Protein AF-A0A662UWS6-F1 (afdb_monomer_lite)

Radius of gyration: 30.27 Å; chains: 1; bounding box: 65×76×80 Å

Secondary structure (DSSP, 8-state):
-HHHHHHHHHHHTTS-HHHHHHHHHHHHTT-HHHHHHHHHHHHHHS-HHHHHHHHHHHHHHHTTS-EE-EEEEEEEEEETTEEEEEEEEEEESB--SGGGEEE-SSSEEEEEEEEEEEEEEEEEEEE--PPPPEEEEEEEEEETTEEEEEEEEEE---PPPPPEEEEEEEEEEEEEEEEEEEEETTTTEEEEEEEEESTT-EEEEEEEETTEEEEEEESSSEEEEEEE-SSTTS-EEEEEEEESSEEEEEEE-SSSEEEEEEEETTEEEEEEEE-SSTTS-EEEEEEEEET---GGGT-TTSEEE-TTT--EEE-

pLDDT: mean 85.06, std 12.68, range [35.94, 98.31]

Structure (mmCIF, N/CA/C/O backbone):
data_AF-A0A662UWS6-F1
#
_entry.id   AF-A0A662UWS6-F1
#
loop_
_atom_site.group_PDB
_atom_site.id
_atom_site.type_symbol
_atom_site.label_atom_id
_atom_site.label_alt_id
_atom_site.label_comp_id
_atom_site.label_asym_id
_atom_site.label_entity_id
_atom_site.label_seq_id
_atom_site.pdbx_PDB_ins_code
_atom_site.Cartn_x
_atom_site.Cartn_y
_atom_site.Cartn_z
_atom_site.occupancy
_atom_site.B_iso_or_equiv
_atom_site.auth_seq_id
_atom_site.auth_comp_id
_atom_site.auth_asym_id
_atom_site.auth_atom_id
_atom_site.pdbx_PDB_model_num
ATOM 1 N N . MET A 1 1 ? 25.897 6.850 -10.119 1.00 36.66 1 MET A N 1
ATOM 2 C CA . MET A 1 1 ? 26.794 5.802 -10.671 1.00 36.66 1 MET A CA 1
ATOM 3 C C . MET A 1 1 ? 26.267 4.367 -10.515 1.00 36.66 1 MET A C 1
ATOM 5 O O . MET A 1 1 ? 26.459 3.595 -11.443 1.00 36.66 1 MET A O 1
ATOM 9 N N . GLY A 1 2 ? 25.555 3.996 -9.437 1.00 35.94 2 GLY A N 1
ATOM 10 C CA . GLY A 1 2 ? 25.076 2.610 -9.229 1.00 35.94 2 GLY A CA 1
ATOM 11 C C . GLY A 1 2 ? 24.024 2.070 -10.220 1.00 35.94 2 GLY A C 1
ATOM 12 O O . GLY A 1 2 ? 24.021 0.880 -10.511 1.00 35.94 2 GLY A O 1
ATOM 13 N N . ARG A 1 3 ? 23.166 2.921 -10.810 1.00 41.06 3 ARG A N 1
ATOM 14 C CA . ARG A 1 3 ? 22.175 2.484 -11.823 1.00 41.06 3 ARG A CA 1
ATOM 15 C C . ARG A 1 3 ? 22.794 2.105 -13.176 1.00 41.06 3 ARG A C 1
ATOM 17 O O . ARG A 1 3 ? 22.264 1.233 -13.851 1.00 41.06 3 ARG A O 1
ATOM 24 N N . LEU A 1 4 ? 23.914 2.726 -13.566 1.00 45.62 4 LEU A N 1
ATOM 25 C CA . LEU A 1 4 ? 24.595 2.400 -14.827 1.00 45.62 4 LEU A CA 1
ATOM 26 C C . LEU A 1 4 ? 25.303 1.038 -14.760 1.00 45.62 4 LEU A C 1
ATOM 28 O O . LEU A 1 4 ? 25.358 0.338 -15.767 1.00 45.62 4 LEU A O 1
ATOM 32 N N . SER A 1 5 ? 25.824 0.630 -13.597 1.00 50.41 5 SER A N 1
ATOM 33 C CA . SER A 1 5 ? 26.646 -0.585 -13.487 1.00 50.41 5 SER A CA 1
ATOM 34 C C . SER A 1 5 ? 25.835 -1.881 -13.580 1.00 50.41 5 SER A C 1
ATOM 36 O O . SER A 1 5 ? 26.275 -2.819 -14.242 1.00 50.41 5 SER A O 1
ATOM 38 N N . ILE A 1 6 ? 24.646 -1.932 -12.970 1.00 52.03 6 ILE A N 1
ATOM 39 C CA . ILE A 1 6 ? 23.780 -3.124 -12.973 1.00 52.03 6 ILE A CA 1
ATOM 40 C C . ILE A 1 6 ? 23.182 -3.345 -14.365 1.00 52.03 6 ILE A C 1
ATOM 42 O O . ILE A 1 6 ? 23.226 -4.457 -14.893 1.00 52.03 6 ILE A O 1
ATOM 46 N N . THR A 1 7 ? 22.692 -2.271 -14.991 1.00 55.69 7 THR A N 1
ATOM 47 C CA . THR A 1 7 ? 22.108 -2.333 -16.332 1.00 55.69 7 THR A CA 1
ATOM 48 C C . THR A 1 7 ? 23.132 -2.744 -17.381 1.00 55.69 7 THR A C 1
ATOM 50 O O . THR A 1 7 ? 22.858 -3.633 -18.181 1.00 55.69 7 THR A O 1
ATOM 53 N N . THR A 1 8 ? 24.336 -2.167 -17.333 1.00 58.09 8 THR A N 1
ATOM 54 C CA . THR A 1 8 ? 25.382 -2.462 -18.323 1.00 58.09 8 THR A CA 1
ATOM 55 C C . THR A 1 8 ? 25.909 -3.896 -18.177 1.00 58.09 8 THR A C 1
ATOM 57 O O . THR A 1 8 ? 26.072 -4.580 -19.179 1.00 58.09 8 THR A O 1
ATOM 60 N N . ARG A 1 9 ? 26.098 -4.413 -16.950 1.00 63.69 9 ARG A N 1
ATOM 61 C CA . ARG A 1 9 ? 26.584 -5.795 -16.731 1.00 63.69 9 ARG A CA 1
ATOM 62 C C . ARG A 1 9 ? 25.603 -6.872 -17.190 1.00 63.69 9 ARG A C 1
ATOM 64 O O . ARG A 1 9 ? 26.034 -7.883 -17.736 1.00 63.69 9 ARG A O 1
ATOM 71 N N . ASN A 1 10 ? 24.304 -6.678 -16.960 1.00 63.03 10 ASN A N 1
ATOM 72 C CA . ASN A 1 10 ? 23.294 -7.649 -17.383 1.00 63.03 10 ASN A CA 1
ATOM 73 C C . ASN A 1 10 ? 23.003 -7.558 -18.885 1.00 63.03 10 ASN A C 1
ATOM 75 O O . ASN A 1 10 ? 22.809 -8.594 -19.512 1.00 63.03 10 ASN A O 1
ATOM 79 N N . ALA A 1 11 ? 23.033 -6.352 -19.466 1.00 61.88 11 ALA A N 1
ATOM 80 C CA . ALA A 1 11 ? 22.849 -6.165 -20.904 1.00 61.88 11 ALA A CA 1
ATOM 81 C C . ALA A 1 11 ? 23.969 -6.826 -21.727 1.00 61.88 11 ALA A C 1
ATOM 83 O O . ALA A 1 11 ? 23.671 -7.457 -22.731 1.00 61.88 11 ALA A O 1
ATOM 84 N N . ILE A 1 12 ? 25.231 -6.774 -21.274 1.00 65.06 12 ILE A N 1
ATOM 85 C CA . ILE A 1 12 ? 26.396 -7.361 -21.976 1.00 65.06 12 ILE A CA 1
ATOM 86 C C . ILE A 1 12 ? 26.264 -8.863 -22.236 1.00 65.06 12 ILE A C 1
ATOM 88 O O . ILE A 1 12 ? 26.755 -9.352 -23.250 1.00 65.06 12 ILE A O 1
ATOM 92 N N . LYS A 1 13 ? 25.602 -9.605 -21.339 1.00 65.88 13 LYS A N 1
ATOM 93 C CA . LYS A 1 13 ? 25.387 -11.055 -21.496 1.00 65.88 13 LYS A CA 1
ATOM 94 C C . LYS A 1 13 ? 24.424 -11.405 -22.637 1.00 65.88 13 LYS A C 1
ATOM 96 O O . LYS A 1 13 ? 24.267 -12.577 -22.947 1.00 65.88 13 LYS A O 1
ATOM 101 N N . LEU A 1 14 ? 23.745 -10.406 -23.195 1.00 67.06 14 LEU A N 1
ATOM 102 C CA . LEU A 1 14 ? 22.669 -10.552 -24.175 1.00 67.06 14 LEU A CA 1
ATOM 103 C C . LEU A 1 14 ? 23.053 -9.955 -25.535 1.00 67.06 14 LEU A C 1
ATOM 105 O O . LEU A 1 14 ? 22.212 -9.892 -26.429 1.00 67.06 14 LEU A O 1
ATOM 109 N N . LEU A 1 15 ? 24.294 -9.475 -25.670 1.00 70.19 15 LEU A N 1
ATOM 110 C CA . LEU A 1 15 ? 24.844 -8.925 -26.907 1.00 70.19 15 LEU A CA 1
ATOM 111 C C . LEU A 1 15 ? 25.650 -9.991 -27.650 1.00 70.19 15 LEU A C 1
ATOM 113 O O . LEU A 1 15 ? 26.160 -10.907 -27.000 1.00 70.19 15 LEU A O 1
ATOM 117 N N . PRO A 1 16 ? 25.818 -9.853 -28.978 1.00 71.12 16 PRO A N 1
ATOM 118 C CA . PRO A 1 16 ? 26.739 -10.689 -29.737 1.00 71.12 16 PRO A CA 1
ATOM 119 C C . PRO A 1 16 ? 28.132 -10.722 -29.105 1.00 71.12 16 PRO A C 1
ATOM 121 O O . PRO A 1 16 ? 28.592 -9.733 -28.527 1.00 71.12 16 PRO A O 1
ATOM 124 N N . GLU A 1 17 ? 28.791 -11.871 -29.206 1.00 71.25 17 GLU A N 1
ATOM 125 C CA . GLU A 1 17 ? 30.013 -12.194 -28.465 1.00 71.25 17 GLU A CA 1
ATOM 126 C C . GLU A 1 17 ? 31.133 -11.167 -28.693 1.00 71.25 17 GLU A C 1
ATOM 128 O O . GLU A 1 17 ? 31.693 -10.632 -27.737 1.00 71.25 17 GLU A O 1
ATOM 133 N N . ASN A 1 18 ? 31.330 -10.754 -29.946 1.00 70.50 18 ASN A N 1
ATOM 134 C CA . ASN A 1 18 ? 32.288 -9.720 -30.348 1.00 70.50 18 ASN A CA 1
ATOM 135 C C . ASN A 1 18 ? 32.028 -8.334 -29.715 1.00 70.50 18 ASN A C 1
ATOM 137 O O . ASN A 1 18 ? 32.960 -7.584 -29.425 1.00 70.50 18 ASN A O 1
ATOM 141 N N . VAL A 1 19 ? 30.767 -7.966 -29.485 1.00 74.94 19 VAL A N 1
ATOM 142 C CA . VAL A 1 19 ? 30.387 -6.714 -28.809 1.00 74.94 19 VAL A CA 1
ATOM 143 C C . VAL A 1 19 ? 30.551 -6.873 -27.299 1.00 74.94 19 VAL A C 1
ATOM 145 O O . VAL A 1 19 ? 31.044 -5.971 -26.619 1.00 74.94 19 VAL A O 1
ATOM 148 N N . SER A 1 20 ? 30.163 -8.037 -26.776 1.00 77.75 20 SER A N 1
ATOM 149 C CA . SER A 1 20 ? 30.239 -8.378 -25.357 1.00 77.75 20 SER A CA 1
ATOM 150 C C . SER A 1 20 ? 31.681 -8.352 -24.842 1.00 77.75 20 SER A C 1
ATOM 152 O O . SER A 1 20 ? 31.947 -7.736 -23.810 1.00 77.75 20 SER A O 1
ATOM 154 N N . GLU A 1 21 ? 32.625 -8.957 -25.567 1.00 80.88 21 GLU A N 1
ATOM 155 C CA . GLU A 1 21 ? 34.047 -9.007 -25.199 1.00 80.88 21 GLU A CA 1
ATOM 156 C C . GLU A 1 21 ? 34.687 -7.621 -25.123 1.00 80.88 21 GLU A C 1
ATOM 158 O O . GLU A 1 21 ? 35.280 -7.267 -24.102 1.00 80.88 21 GLU A O 1
ATOM 163 N N . ASN A 1 22 ? 34.474 -6.783 -26.139 1.00 79.31 22 ASN A N 1
ATOM 164 C CA . ASN A 1 22 ? 34.992 -5.414 -26.152 1.00 79.31 22 ASN A CA 1
ATOM 165 C C . ASN A 1 22 ? 34.438 -4.569 -24.993 1.00 79.31 22 ASN A C 1
ATOM 167 O O . ASN A 1 22 ? 35.151 -3.771 -24.380 1.00 79.31 22 ASN A O 1
ATOM 171 N N . MET A 1 23 ? 33.168 -4.767 -24.631 1.00 81.38 23 MET A N 1
ATOM 172 C CA . MET A 1 23 ? 32.574 -4.095 -23.477 1.00 81.38 23 MET A CA 1
ATOM 173 C C . MET A 1 23 ? 33.109 -4.609 -22.133 1.00 81.38 23 MET A C 1
ATOM 175 O O . MET A 1 23 ? 33.241 -3.807 -21.202 1.00 81.38 23 MET A O 1
ATOM 179 N N . LYS A 1 24 ? 33.417 -5.911 -22.007 1.00 82.69 24 LYS A N 1
ATOM 180 C CA . LYS A 1 24 ? 33.978 -6.505 -20.776 1.00 82.69 24 LYS A CA 1
ATOM 181 C C . LYS A 1 24 ? 35.297 -5.837 -20.391 1.00 82.69 24 LYS A C 1
ATOM 183 O O . LYS A 1 24 ? 35.434 -5.448 -19.233 1.00 82.69 24 LYS A O 1
ATOM 188 N N . VAL A 1 25 ? 36.179 -5.581 -21.361 1.00 86.19 25 VAL A N 1
ATOM 189 C CA . VAL A 1 25 ? 37.462 -4.883 -21.141 1.00 86.19 25 VAL A CA 1
ATOM 190 C C . VAL A 1 25 ? 37.250 -3.529 -20.453 1.00 86.19 25 VAL A C 1
ATOM 192 O O . VAL A 1 25 ? 37.866 -3.228 -19.429 1.00 86.19 25 VAL A O 1
ATOM 195 N N . TYR A 1 26 ? 36.319 -2.710 -20.957 1.00 85.62 26 TYR A N 1
ATOM 196 C CA . TYR A 1 26 ? 36.016 -1.416 -20.340 1.00 85.62 26 TYR A CA 1
ATOM 197 C C . TYR A 1 26 ? 35.396 -1.552 -18.945 1.00 85.62 26 TYR A C 1
ATOM 199 O O . TYR A 1 26 ? 35.638 -0.705 -18.082 1.00 85.62 26 TYR A O 1
ATOM 207 N N . LEU A 1 27 ? 34.590 -2.587 -18.696 1.00 81.25 27 LEU A N 1
ATOM 208 C CA . LEU A 1 27 ? 33.985 -2.812 -17.383 1.00 81.25 27 LEU A CA 1
ATOM 209 C C . LEU A 1 27 ? 34.987 -3.270 -16.321 1.00 81.25 27 LEU A C 1
ATOM 211 O O . LEU A 1 27 ? 34.899 -2.791 -15.188 1.00 81.25 27 LEU A O 1
ATOM 215 N N . GLU A 1 28 ? 35.919 -4.156 -16.667 1.00 85.81 28 GLU A N 1
ATOM 216 C CA . GLU A 1 28 ? 36.995 -4.614 -15.775 1.00 85.81 28 GLU A CA 1
ATOM 217 C C . GLU A 1 28 ? 37.869 -3.441 -15.327 1.00 85.81 28 GLU A C 1
ATOM 219 O O . GLU A 1 28 ? 38.169 -3.286 -14.143 1.00 85.81 28 GLU A O 1
ATOM 224 N N . GLN A 1 29 ? 38.142 -2.518 -16.249 1.00 89.06 29 GLN A N 1
ATOM 225 C CA . GLN A 1 29 ? 38.859 -1.272 -15.978 1.00 89.06 29 GLN A CA 1
ATOM 226 C C . GLN A 1 29 ? 37.998 -0.193 -15.291 1.00 89.06 29 GLN A C 1
ATOM 228 O O . GLN A 1 29 ? 38.437 0.948 -15.142 1.00 89.06 29 GLN A O 1
ATOM 233 N N . LYS A 1 30 ? 36.754 -0.505 -14.893 1.00 85.25 30 LYS A N 1
ATOM 234 C CA . LYS A 1 30 ? 35.780 0.436 -14.299 1.00 85.25 30 LYS A CA 1
ATOM 235 C C . LYS A 1 30 ? 35.468 1.658 -15.189 1.00 85.25 30 LYS A C 1
ATOM 237 O O . LYS A 1 30 ? 34.946 2.667 -14.711 1.00 85.25 30 LYS A O 1
ATOM 242 N N . GLN A 1 31 ? 35.708 1.573 -16.498 1.00 85.50 31 GLN A N 1
ATOM 243 C CA . GLN A 1 31 ? 35.435 2.618 -17.493 1.00 85.50 31 GLN A CA 1
ATOM 244 C C . GLN A 1 31 ? 33.980 2.556 -17.992 1.00 85.50 31 GLN A C 1
ATOM 246 O O . GLN A 1 31 ? 33.699 2.454 -19.187 1.00 85.50 31 GLN A O 1
ATOM 251 N N . TYR A 1 32 ? 33.020 2.666 -17.067 1.00 82.56 32 TYR A N 1
ATOM 252 C CA . TYR A 1 32 ? 31.586 2.479 -17.339 1.00 82.56 32 TYR A CA 1
ATOM 253 C C . TYR A 1 32 ? 31.029 3.389 -18.442 1.00 82.56 32 TYR A C 1
ATOM 255 O O . TYR A 1 32 ? 30.179 2.966 -19.221 1.00 82.56 32 TYR A O 1
ATOM 263 N N . ARG A 1 33 ? 31.509 4.637 -18.531 1.00 83.88 33 ARG A N 1
ATOM 264 C CA . ARG A 1 33 ? 31.061 5.589 -19.559 1.00 83.88 33 ARG A CA 1
ATOM 265 C C . ARG A 1 33 ? 31.504 5.167 -20.960 1.00 83.88 33 ARG A C 1
ATOM 267 O O . ARG A 1 33 ? 30.726 5.314 -21.894 1.00 83.88 33 ARG A O 1
ATOM 274 N N . LYS A 1 34 ? 32.719 4.626 -21.105 1.00 86.50 34 LYS A N 1
ATOM 275 C CA . LYS A 1 34 ? 33.213 4.132 -22.398 1.00 86.50 34 LYS A CA 1
ATOM 276 C C . LYS A 1 34 ? 32.472 2.870 -22.824 1.00 86.50 34 LYS A C 1
ATOM 278 O O . LYS A 1 34 ? 32.014 2.819 -23.956 1.00 86.50 34 LYS A O 1
ATOM 283 N N . ALA A 1 35 ? 32.256 1.933 -21.896 1.00 83.88 35 ALA A N 1
ATOM 284 C CA . ALA A 1 35 ? 31.429 0.751 -22.147 1.00 83.88 35 ALA A CA 1
ATOM 285 C C . ALA A 1 35 ? 30.017 1.141 -22.619 1.00 83.88 35 ALA A C 1
ATOM 287 O O . ALA A 1 35 ? 29.522 0.619 -23.613 1.00 83.88 35 ALA A O 1
ATOM 288 N N . TYR A 1 36 ? 29.386 2.105 -21.939 1.00 83.94 36 TYR A N 1
ATOM 289 C CA . TYR A 1 36 ? 28.065 2.600 -22.320 1.00 83.94 36 TYR A CA 1
ATOM 290 C C . TYR A 1 36 ? 28.069 3.288 -23.690 1.00 83.94 36 TYR A C 1
ATOM 292 O O . TYR A 1 36 ? 27.197 3.013 -24.505 1.00 83.94 36 TYR A O 1
ATOM 300 N N . ASN A 1 37 ? 29.051 4.146 -23.978 1.00 85.62 37 ASN A N 1
ATOM 301 C CA . ASN A 1 37 ? 29.149 4.800 -25.284 1.00 85.62 37 ASN A CA 1
ATOM 302 C C . ASN A 1 37 ? 29.340 3.783 -26.417 1.00 85.62 37 ASN A C 1
ATOM 304 O O . ASN A 1 37 ? 28.622 3.860 -27.405 1.00 85.62 37 ASN A O 1
ATOM 308 N N . PHE A 1 38 ? 30.225 2.797 -26.237 1.00 87.19 38 PHE A N 1
ATOM 309 C CA . PHE A 1 38 ? 30.435 1.716 -27.204 1.00 87.19 38 PHE A CA 1
ATOM 310 C C . PHE A 1 38 ? 29.138 0.948 -27.486 1.00 87.19 38 PHE A C 1
ATOM 312 O O . PHE A 1 38 ? 28.802 0.676 -28.635 1.00 87.19 38 PHE A O 1
ATOM 319 N N . PHE A 1 39 ? 28.360 0.662 -26.440 1.00 85.62 39 PHE A N 1
ATOM 320 C CA . PHE A 1 39 ? 27.053 0.029 -26.582 1.00 85.62 39 PHE A CA 1
ATOM 321 C C . PHE A 1 39 ? 26.063 0.877 -27.384 1.00 85.62 39 PHE A C 1
ATOM 323 O O . PHE A 1 39 ? 25.386 0.366 -28.273 1.00 85.62 39 PHE A O 1
ATOM 330 N N . ILE A 1 40 ? 25.984 2.177 -27.089 1.00 87.44 40 ILE A N 1
ATOM 331 C CA . ILE A 1 40 ? 25.132 3.110 -27.830 1.00 87.44 40 ILE A CA 1
ATOM 332 C C . ILE A 1 40 ? 25.570 3.197 -29.294 1.00 87.44 40 ILE A C 1
ATOM 334 O O . ILE A 1 40 ? 24.714 3.237 -30.175 1.00 87.44 40 ILE A O 1
ATOM 338 N N . ASP A 1 41 ? 26.872 3.201 -29.570 1.00 88.75 41 ASP A N 1
ATOM 339 C CA . ASP A 1 41 ? 27.410 3.241 -30.930 1.00 88.75 41 ASP A CA 1
ATOM 340 C C . ASP A 1 41 ? 27.037 1.981 -31.716 1.00 88.75 41 ASP A C 1
ATOM 342 O O . ASP A 1 41 ? 26.517 2.099 -32.826 1.00 88.75 41 ASP A O 1
ATOM 346 N N . TYR A 1 42 ? 27.180 0.803 -31.101 1.00 88.19 42 TYR A N 1
ATOM 347 C CA . TYR A 1 42 ? 26.724 -0.467 -31.665 1.00 88.19 42 TYR A CA 1
ATOM 348 C C . TYR A 1 42 ? 25.214 -0.466 -31.945 1.00 88.19 42 TYR A C 1
ATOM 350 O O . TYR A 1 42 ? 24.795 -0.704 -33.070 1.00 88.19 42 TYR A O 1
ATOM 358 N N . LEU A 1 43 ? 24.367 -0.108 -30.974 1.00 88.88 43 LEU A N 1
ATOM 359 C CA . LEU A 1 43 ? 22.917 -0.021 -31.210 1.00 88.88 43 LEU A CA 1
ATOM 360 C C . LEU A 1 43 ? 22.557 0.966 -32.327 1.00 88.88 43 LEU A C 1
ATOM 362 O O . LEU A 1 43 ? 21.582 0.779 -33.053 1.00 88.88 43 LEU A O 1
ATOM 366 N N . SER A 1 44 ? 23.333 2.041 -32.453 1.00 90.19 44 SER A N 1
ATOM 367 C CA . SER A 1 44 ? 23.104 3.084 -33.450 1.00 90.19 44 SER A CA 1
ATOM 368 C C . SER A 1 44 ? 23.478 2.656 -34.868 1.00 90.19 44 SER A C 1
ATOM 370 O O . SER A 1 44 ? 22.977 3.276 -35.812 1.00 90.19 44 SER A O 1
ATOM 372 N N . SER A 1 45 ? 24.294 1.606 -35.028 1.00 90.44 45 SER A N 1
ATOM 373 C CA . SER A 1 45 ? 24.620 0.998 -36.325 1.00 90.44 45 SER A CA 1
ATOM 374 C C . SER A 1 45 ? 23.608 -0.054 -36.783 1.00 90.44 45 SER A C 1
ATOM 376 O O . SER A 1 45 ? 23.641 -0.443 -37.945 1.00 90.44 45 SER A O 1
ATOM 378 N N . LEU A 1 46 ? 22.720 -0.513 -35.898 1.00 90.06 46 LEU A N 1
ATOM 379 C CA . LEU A 1 46 ? 21.746 -1.562 -36.197 1.00 90.06 46 LEU A CA 1
ATOM 380 C C . LEU A 1 46 ? 20.485 -1.034 -36.886 1.00 90.06 46 LEU A C 1
ATOM 382 O O . LEU A 1 46 ? 20.080 0.130 -36.712 1.00 90.06 46 LEU A O 1
ATOM 386 N N . ASP A 1 47 ? 19.832 -1.936 -37.619 1.00 91.19 47 ASP A N 1
ATOM 387 C CA . ASP A 1 47 ? 18.514 -1.710 -38.190 1.00 91.19 47 ASP A CA 1
ATOM 388 C C . ASP A 1 47 ? 17.408 -1.753 -37.116 1.00 91.19 47 ASP A C 1
ATOM 390 O O . ASP A 1 47 ? 17.645 -1.971 -35.926 1.00 91.19 47 ASP A O 1
ATOM 394 N N . LYS A 1 48 ? 16.162 -1.488 -37.515 1.00 88.56 48 LYS A N 1
ATOM 395 C CA . LYS A 1 48 ? 15.047 -1.432 -36.563 1.00 88.56 48 LYS A CA 1
ATOM 396 C C . LYS A 1 48 ? 14.689 -2.807 -35.976 1.00 88.56 48 LYS A C 1
ATOM 398 O O . LYS A 1 48 ? 14.287 -2.850 -34.814 1.00 88.56 48 LYS A O 1
ATOM 403 N N . LEU A 1 49 ? 14.776 -3.888 -36.751 1.00 90.00 49 LEU A N 1
ATOM 404 C CA . LEU A 1 49 ? 14.362 -5.228 -36.319 1.00 90.00 49 LEU A CA 1
ATOM 405 C C . LEU A 1 49 ? 15.367 -5.812 -35.323 1.00 90.00 49 LEU A C 1
ATOM 407 O O . LEU A 1 49 ? 14.961 -6.332 -34.282 1.00 90.00 49 LEU A O 1
ATOM 411 N N . ASP A 1 50 ? 16.657 -5.611 -35.575 1.00 90.00 50 ASP A N 1
ATOM 412 C CA . ASP A 1 50 ? 17.744 -5.995 -34.679 1.00 90.00 50 ASP A CA 1
ATOM 413 C C . ASP A 1 50 ? 17.652 -5.252 -33.343 1.00 90.00 50 ASP A C 1
ATOM 415 O O . ASP A 1 50 ? 17.770 -5.857 -32.274 1.00 90.00 50 ASP A O 1
ATOM 419 N N . ILE A 1 51 ? 17.350 -3.946 -33.376 1.00 88.75 51 ILE A N 1
ATOM 420 C CA . ILE A 1 51 ? 17.119 -3.159 -32.154 1.00 88.75 51 ILE A CA 1
ATOM 421 C C . ILE A 1 51 ? 15.949 -3.739 -31.353 1.00 88.75 51 ILE A C 1
ATOM 423 O O . ILE A 1 51 ? 16.058 -3.882 -30.135 1.00 88.75 51 ILE A O 1
ATOM 427 N N . ILE A 1 52 ? 14.836 -4.084 -32.011 1.00 89.50 52 ILE A N 1
ATOM 428 C CA . ILE A 1 52 ? 13.669 -4.683 -31.347 1.00 89.50 52 ILE A CA 1
ATOM 429 C C . ILE A 1 52 ? 14.039 -6.031 -30.717 1.00 89.50 52 ILE A C 1
ATOM 431 O O . ILE A 1 52 ? 13.690 -6.273 -29.561 1.00 89.50 52 ILE A O 1
ATOM 435 N N . SER A 1 53 ? 14.777 -6.880 -31.435 1.00 87.94 53 SER A N 1
ATOM 436 C CA . SER A 1 53 ? 15.254 -8.173 -30.934 1.00 87.94 53 SER A CA 1
ATOM 437 C C . SER A 1 53 ? 16.107 -8.012 -29.670 1.00 87.94 53 SER A C 1
ATOM 439 O O . SER A 1 53 ? 15.822 -8.619 -28.633 1.00 87.94 53 SER A O 1
ATOM 441 N N . ILE A 1 54 ? 17.085 -7.101 -29.695 1.00 85.75 54 ILE A N 1
ATOM 442 C CA . ILE A 1 54 ? 17.936 -6.803 -28.535 1.00 85.75 54 ILE A CA 1
ATOM 443 C C . ILE A 1 54 ? 17.109 -6.259 -27.364 1.00 85.75 54 ILE A C 1
ATOM 445 O O . ILE A 1 54 ? 17.280 -6.703 -26.228 1.00 85.75 54 ILE A O 1
ATOM 449 N N . VAL A 1 55 ? 16.187 -5.325 -27.615 1.00 86.00 55 VAL A N 1
ATOM 450 C CA . VAL A 1 55 ? 15.305 -4.762 -26.578 1.00 86.00 55 VAL A CA 1
ATOM 451 C C . VAL A 1 55 ? 14.444 -5.848 -25.932 1.00 86.00 55 VAL A C 1
ATOM 453 O O . VAL A 1 55 ? 14.313 -5.861 -24.706 1.00 86.00 55 VAL A O 1
ATOM 456 N N . ASN A 1 56 ? 13.914 -6.789 -26.716 1.00 86.12 56 ASN A N 1
ATOM 457 C CA . ASN A 1 56 ? 13.136 -7.919 -26.210 1.00 86.12 56 ASN A CA 1
ATOM 458 C C . ASN A 1 56 ? 13.990 -8.855 -25.347 1.00 86.12 56 ASN A C 1
ATOM 460 O O . ASN A 1 56 ? 13.581 -9.198 -24.236 1.00 86.12 56 ASN A O 1
ATOM 464 N N . ASN A 1 57 ? 15.202 -9.197 -25.791 1.00 83.62 57 ASN A N 1
ATOM 465 C CA . ASN A 1 57 ? 16.132 -10.030 -25.022 1.00 83.62 57 ASN A CA 1
ATOM 466 C C . ASN A 1 57 ? 16.508 -9.376 -23.687 1.00 83.62 57 ASN A C 1
ATOM 468 O O . ASN A 1 57 ? 16.480 -10.024 -22.636 1.00 83.62 57 ASN A O 1
ATOM 472 N N . ILE A 1 58 ? 16.787 -8.069 -23.702 1.00 80.75 58 ILE A N 1
ATOM 473 C CA . ILE A 1 58 ? 17.028 -7.289 -22.484 1.00 80.75 58 ILE A CA 1
ATOM 474 C C . ILE A 1 58 ? 15.782 -7.318 -21.596 1.00 80.75 58 ILE A C 1
ATOM 476 O O . ILE A 1 58 ? 15.891 -7.604 -20.404 1.00 80.75 58 ILE A O 1
ATOM 480 N N . SER A 1 59 ? 14.589 -7.103 -22.152 1.00 81.62 59 SER A N 1
ATOM 481 C CA . SER A 1 59 ? 13.344 -7.161 -21.380 1.00 81.62 59 SER A CA 1
ATOM 482 C C . SER A 1 59 ? 13.139 -8.518 -20.700 1.00 81.62 59 SER A C 1
ATOM 484 O O . SER A 1 59 ? 12.750 -8.552 -19.531 1.00 81.62 59 SER A O 1
ATOM 486 N N . LEU A 1 60 ? 13.426 -9.629 -21.384 1.00 80.69 60 LEU A N 1
ATOM 487 C CA . LEU A 1 60 ? 13.324 -10.980 -20.820 1.00 80.69 60 LEU A CA 1
ATOM 488 C C . LEU A 1 60 ? 14.310 -11.195 -19.667 1.00 80.69 60 LEU A C 1
ATOM 490 O O . LEU A 1 60 ? 13.954 -11.770 -18.638 1.00 80.69 60 LEU A O 1
ATOM 494 N N . ALA A 1 61 ? 15.534 -10.683 -19.790 1.00 76.94 61 ALA A N 1
ATOM 495 C CA . ALA A 1 61 ? 16.534 -10.801 -18.736 1.00 76.94 61 ALA A CA 1
ATOM 496 C C . ALA A 1 61 ? 16.206 -9.967 -17.487 1.00 76.94 61 ALA A C 1
ATOM 498 O O . ALA A 1 61 ? 16.557 -10.374 -16.376 1.00 76.94 61 ALA A O 1
ATOM 499 N N . PHE A 1 62 ? 15.535 -8.824 -17.658 1.00 72.12 62 PHE A N 1
ATOM 500 C CA . PHE A 1 62 ? 15.094 -7.963 -16.558 1.00 72.12 62 PHE A CA 1
ATOM 501 C C . PHE A 1 62 ? 13.808 -8.456 -15.875 1.00 72.12 62 PHE A C 1
ATOM 503 O O . PHE A 1 62 ? 13.646 -8.247 -14.674 1.00 72.12 62 PHE A O 1
ATOM 510 N N . ASN A 1 63 ? 12.920 -9.158 -16.584 1.00 66.88 63 ASN A N 1
ATOM 511 C CA . ASN A 1 63 ? 11.625 -9.622 -16.065 1.00 66.88 63 ASN A CA 1
ATOM 512 C C . ASN A 1 63 ? 11.693 -10.900 -15.202 1.00 66.88 63 ASN A C 1
ATOM 514 O O . ASN A 1 63 ? 10.734 -11.666 -15.148 1.00 66.88 63 ASN A O 1
ATOM 518 N N . LYS A 1 64 ? 12.801 -11.151 -14.494 1.00 66.31 64 LYS A N 1
ATOM 519 C CA . LYS A 1 64 ? 12.974 -12.410 -13.746 1.00 66.31 64 LYS A CA 1
ATOM 520 C C . LYS A 1 64 ? 12.137 -12.507 -12.468 1.00 66.31 64 LYS A C 1
ATOM 522 O O . LYS A 1 64 ? 11.771 -13.618 -12.102 1.00 66.31 64 LYS A O 1
ATOM 527 N N . LYS A 1 65 ? 11.814 -11.389 -11.803 1.00 67.38 65 LYS A N 1
ATOM 528 C CA . LYS A 1 65 ? 10.853 -11.334 -10.682 1.00 67.38 65 LYS A CA 1
ATOM 529 C C . LYS A 1 65 ? 10.202 -9.951 -10.592 1.00 67.38 65 LYS A C 1
ATOM 531 O O . LYS A 1 65 ? 10.898 -8.956 -10.803 1.00 67.38 65 LYS A O 1
ATOM 536 N N . PRO A 1 66 ? 8.903 -9.866 -10.254 1.00 72.75 66 PRO A N 1
ATOM 537 C CA . PRO A 1 66 ? 8.294 -8.590 -9.924 1.00 72.75 66 PRO A CA 1
ATOM 538 C C . PRO A 1 66 ? 8.988 -7.979 -8.706 1.00 72.75 66 PRO A C 1
ATOM 540 O O . PRO A 1 66 ? 9.355 -8.677 -7.759 1.00 72.75 66 PRO A O 1
ATOM 543 N N . LEU A 1 67 ? 9.163 -6.665 -8.742 1.00 85.12 67 LEU A N 1
ATOM 544 C CA . LEU A 1 67 ? 9.687 -5.893 -7.629 1.00 85.12 67 LEU A CA 1
ATOM 545 C C . LEU A 1 67 ? 8.524 -5.408 -6.781 1.00 85.12 67 LEU A C 1
ATOM 547 O O . LEU A 1 67 ? 7.533 -4.911 -7.308 1.00 85.12 67 LEU A O 1
ATOM 551 N N . SER A 1 68 ? 8.655 -5.509 -5.468 1.00 87.38 68 SER A N 1
ATOM 552 C CA . SER A 1 68 ? 7.668 -4.963 -4.549 1.00 87.38 68 SER A CA 1
ATOM 553 C C . SER A 1 68 ? 8.326 -4.125 -3.478 1.00 87.38 68 SER A C 1
ATOM 555 O O . SER A 1 68 ? 9.475 -4.353 -3.092 1.00 87.38 68 SER A O 1
ATOM 557 N N . THR A 1 69 ? 7.568 -3.164 -2.976 1.00 87.56 69 THR A N 1
ATOM 558 C CA . THR A 1 69 ? 7.930 -2.438 -1.767 1.00 87.56 69 THR A CA 1
ATOM 559 C C . THR A 1 69 ? 7.787 -3.336 -0.540 1.00 87.56 69 THR A C 1
ATOM 561 O O . THR A 1 69 ? 7.044 -4.322 -0.548 1.00 87.56 69 THR A O 1
ATOM 564 N N . LYS A 1 70 ? 8.532 -2.999 0.511 1.00 93.62 70 LYS A N 1
ATOM 565 C CA . LYS A 1 70 ? 8.437 -3.613 1.833 1.00 93.62 70 LYS A CA 1
ATOM 566 C C . LYS A 1 70 ? 8.669 -2.549 2.901 1.00 93.62 70 LYS A C 1
ATOM 568 O O . LYS A 1 70 ? 9.446 -1.622 2.663 1.00 93.62 70 LYS A O 1
ATOM 573 N N . SER A 1 71 ? 8.052 -2.736 4.057 1.00 94.81 71 SER A N 1
ATOM 574 C CA . SER A 1 71 ? 8.274 -1.942 5.261 1.00 94.81 71 SER A CA 1
ATOM 575 C C . SER A 1 71 ? 8.900 -2.837 6.323 1.00 94.81 71 SER A C 1
ATOM 577 O O . SER A 1 71 ? 8.469 -3.975 6.515 1.00 94.81 71 SER A O 1
ATOM 579 N N . ILE A 1 72 ? 9.947 -2.329 6.969 1.00 95.94 72 ILE A N 1
ATOM 580 C CA . ILE A 1 72 ? 10.637 -2.991 8.076 1.00 95.94 72 ILE A CA 1
ATOM 581 C C . ILE A 1 72 ? 10.263 -2.228 9.338 1.00 95.94 72 ILE A C 1
ATOM 583 O O . ILE A 1 72 ? 10.377 -1.004 9.370 1.00 95.94 72 ILE A O 1
ATOM 587 N N . PHE A 1 73 ? 9.813 -2.957 10.347 1.00 95.50 73 PHE A N 1
ATOM 588 C CA . PHE A 1 73 ? 9.374 -2.418 11.622 1.00 95.50 73 PHE A CA 1
ATOM 589 C C . PHE A 1 73 ? 10.346 -2.832 12.704 1.00 95.50 73 PHE A C 1
ATOM 591 O O . PHE A 1 73 ? 10.715 -3.999 12.774 1.00 95.50 73 PHE A O 1
ATOM 598 N N . HIS A 1 74 ? 10.729 -1.885 13.549 1.00 96.12 74 HIS A N 1
ATOM 599 C CA . HIS A 1 74 ? 11.545 -2.127 14.729 1.00 96.12 74 HIS A CA 1
ATOM 600 C C . HIS A 1 74 ? 10.660 -1.994 15.963 1.00 96.12 74 HIS A C 1
ATOM 602 O O . HIS A 1 74 ? 9.979 -0.982 16.117 1.00 96.12 74 HIS A O 1
ATOM 608 N N . VAL A 1 75 ? 10.666 -3.010 16.823 1.00 95.44 75 VAL A N 1
ATOM 609 C CA . VAL A 1 75 ? 9.854 -3.032 18.042 1.00 95.44 75 VAL A CA 1
ATOM 610 C C . VAL A 1 75 ? 10.748 -2.695 19.225 1.00 95.44 75 VAL A C 1
ATOM 612 O O . VAL A 1 75 ? 11.725 -3.393 19.505 1.00 95.44 75 VAL A O 1
ATOM 615 N N . ILE A 1 76 ? 10.418 -1.595 19.893 1.00 95.31 76 ILE A N 1
ATOM 616 C CA . ILE A 1 76 ? 11.144 -1.070 21.047 1.00 95.31 76 ILE A CA 1
ATOM 617 C C . ILE A 1 76 ? 10.142 -0.961 22.190 1.00 95.31 76 ILE A C 1
ATOM 619 O O . ILE A 1 76 ? 9.110 -0.307 22.050 1.00 95.31 76 ILE A O 1
ATOM 623 N N . ARG A 1 77 ? 10.441 -1.602 23.316 1.00 93.12 77 ARG A N 1
ATOM 624 C CA . ARG A 1 77 ? 9.640 -1.518 24.535 1.00 93.12 77 ARG A CA 1
ATOM 625 C C . ARG A 1 77 ? 10.212 -0.431 25.440 1.00 93.12 77 ARG A C 1
ATOM 627 O O . ARG A 1 77 ? 11.426 -0.324 25.610 1.00 93.12 77 ARG A O 1
ATOM 634 N N . VAL A 1 78 ? 9.320 0.355 26.036 1.00 95.00 78 VAL A N 1
ATOM 635 C CA . VAL A 1 78 ? 9.640 1.350 27.066 1.00 95.00 78 VAL A CA 1
ATOM 636 C C . VAL A 1 78 ? 9.119 0.831 28.401 1.00 95.00 78 VAL A C 1
ATOM 638 O O . VAL A 1 78 ? 7.939 0.505 28.512 1.00 95.00 78 VAL A O 1
ATOM 641 N N . ASN A 1 79 ? 9.981 0.743 29.412 1.00 92.56 79 ASN A N 1
ATOM 642 C CA . ASN A 1 79 ? 9.599 0.366 30.771 1.00 92.56 79 ASN A CA 1
ATOM 643 C C . ASN A 1 79 ? 10.162 1.386 31.766 1.00 92.56 79 ASN A C 1
ATOM 645 O O . ASN A 1 79 ? 11.354 1.360 32.093 1.00 92.56 79 ASN A O 1
ATOM 649 N N . GLY A 1 80 ? 9.310 2.319 32.201 1.00 93.25 80 GLY A N 1
ATOM 650 C CA . GLY A 1 80 ? 9.720 3.465 33.009 1.00 93.25 80 GLY A CA 1
ATOM 651 C C . GLY A 1 80 ? 10.792 4.288 32.292 1.00 93.25 80 GLY A C 1
ATOM 652 O O . GLY A 1 80 ? 10.520 4.923 31.278 1.00 93.25 80 GLY A O 1
ATOM 653 N N . THR A 1 81 ? 12.018 4.249 32.812 1.00 94.75 81 THR A N 1
ATOM 654 C CA . THR A 1 81 ? 13.188 4.965 32.274 1.00 94.75 81 THR A CA 1
ATOM 655 C C . THR A 1 81 ? 14.083 4.109 31.371 1.00 94.75 81 THR A C 1
ATOM 657 O O . THR A 1 81 ? 15.117 4.589 30.909 1.00 94.75 81 THR A O 1
ATOM 660 N N . SER A 1 82 ? 13.721 2.847 31.122 1.00 95.56 82 SER A N 1
ATOM 661 C CA . SER A 1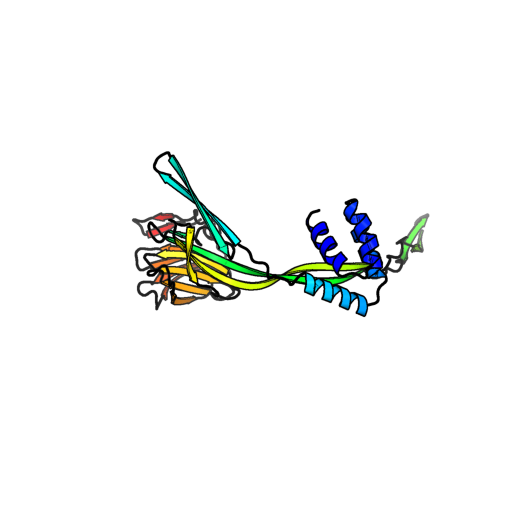 82 ? 14.524 1.901 30.337 1.00 95.56 82 SER A CA 1
ATOM 662 C C . SER A 1 82 ? 13.918 1.613 28.961 1.00 95.56 82 SER A C 1
ATOM 664 O O . SER A 1 82 ? 12.696 1.610 28.793 1.00 95.56 82 SER A O 1
ATOM 666 N N . LEU A 1 83 ? 14.792 1.359 27.981 1.00 97.06 83 LEU A N 1
ATOM 667 C CA . LEU A 1 83 ? 14.442 0.952 26.620 1.00 97.06 83 LEU A CA 1
ATOM 668 C C . LEU A 1 83 ? 15.004 -0.445 26.342 1.00 97.06 83 LEU A C 1
ATOM 670 O O . LEU A 1 83 ? 16.178 -0.697 26.620 1.00 97.06 83 LEU A O 1
ATOM 674 N N . SER A 1 84 ? 14.203 -1.324 25.741 1.00 96.44 84 SER A N 1
ATOM 675 C CA . SER A 1 84 ? 14.656 -2.624 25.230 1.00 96.44 84 SER A CA 1
ATOM 676 C C . SER A 1 84 ? 14.258 -2.813 23.769 1.00 96.44 84 SER A C 1
ATOM 678 O O . SER A 1 84 ? 13.168 -2.436 23.343 1.00 96.44 84 SER A O 1
ATOM 680 N N . TYR A 1 85 ? 15.169 -3.380 22.976 1.00 96.62 85 TYR A N 1
ATOM 681 C CA . TYR A 1 85 ? 14.898 -3.749 21.590 1.00 96.62 85 TYR A CA 1
ATOM 682 C C . TYR A 1 85 ? 14.374 -5.184 21.540 1.00 96.62 85 TYR A C 1
ATOM 684 O O . TYR A 1 85 ? 15.098 -6.118 21.876 1.00 96.62 85 TYR A O 1
ATOM 692 N N . GLU A 1 86 ? 13.128 -5.353 21.106 1.00 95.50 86 GLU A N 1
ATOM 693 C CA . GLU A 1 86 ? 12.433 -6.645 21.129 1.00 95.50 86 GLU A CA 1
ATOM 694 C C . GLU A 1 86 ? 12.625 -7.421 19.815 1.00 95.50 86 GLU A C 1
ATOM 696 O O . GLU A 1 86 ? 12.526 -8.644 19.789 1.00 95.50 86 GLU A O 1
ATOM 701 N N . GLY A 1 87 ? 12.904 -6.726 18.705 1.00 96.19 87 GLY A N 1
ATOM 702 C CA . GLY A 1 87 ? 13.110 -7.354 17.400 1.00 96.19 87 GLY A CA 1
ATOM 703 C C . GLY A 1 87 ? 12.665 -6.496 16.217 1.00 96.19 87 GLY A C 1
ATOM 704 O O . GLY A 1 87 ? 12.384 -5.304 16.347 1.00 96.19 87 GLY A O 1
ATOM 705 N N . ASN A 1 88 ? 12.620 -7.115 15.035 1.00 97.75 88 ASN A N 1
ATOM 706 C CA . ASN A 1 88 ? 12.024 -6.520 13.843 1.00 97.75 88 ASN A CA 1
ATOM 707 C C . ASN A 1 88 ? 11.181 -7.531 13.069 1.00 97.75 88 ASN A C 1
ATOM 709 O O . ASN A 1 88 ? 11.421 -8.734 13.134 1.00 97.75 88 ASN A O 1
ATOM 713 N N . PHE A 1 89 ? 10.234 -7.014 12.293 1.00 97.25 89 PHE A N 1
ATOM 714 C CA . PHE A 1 89 ? 9.488 -7.783 11.303 1.00 97.25 89 PHE A CA 1
ATOM 715 C C . PHE A 1 89 ? 9.417 -7.019 9.982 1.00 97.25 89 PHE A C 1
ATOM 717 O O . PHE A 1 89 ? 9.638 -5.808 9.909 1.00 97.25 89 PHE A O 1
ATOM 724 N N . THR A 1 90 ? 9.131 -7.742 8.901 1.00 97.19 90 THR A N 1
ATOM 725 C CA . THR A 1 90 ? 8.995 -7.167 7.560 1.00 97.19 90 THR A CA 1
ATOM 726 C C . THR A 1 90 ? 7.649 -7.545 6.972 1.00 97.19 90 THR A C 1
ATOM 728 O O . THR A 1 90 ? 7.312 -8.723 6.893 1.00 97.19 90 THR A O 1
ATOM 731 N N . VAL A 1 91 ? 6.927 -6.550 6.467 1.00 96.44 91 VAL A N 1
ATOM 732 C CA . VAL A 1 91 ? 5.699 -6.744 5.688 1.00 96.44 91 VAL A CA 1
ATOM 733 C C . VAL A 1 91 ? 5.885 -6.215 4.274 1.00 96.44 91 VAL A C 1
ATOM 735 O O . VAL A 1 91 ? 6.692 -5.317 4.017 1.00 96.44 91 VAL A O 1
ATOM 738 N N . LEU A 1 92 ? 5.151 -6.793 3.324 1.00 95.56 92 LEU A N 1
ATOM 739 C CA . LEU A 1 92 ? 5.146 -6.292 1.955 1.00 95.56 92 LEU A CA 1
ATOM 740 C C . LEU A 1 92 ? 4.268 -5.043 1.858 1.00 95.56 92 LEU A C 1
ATOM 742 O O . LEU A 1 92 ? 3.261 -4.921 2.549 1.00 95.56 92 LEU A O 1
ATOM 746 N N . GLY A 1 93 ? 4.628 -4.143 0.950 1.00 94.00 93 GLY A N 1
ATOM 747 C CA . GLY A 1 93 ? 3.966 -2.854 0.783 1.00 94.00 93 GLY A CA 1
ATOM 748 C C . GLY A 1 93 ? 4.628 -1.729 1.572 1.00 94.00 93 GLY A C 1
ATOM 749 O O . GLY A 1 93 ? 5.653 -1.920 2.221 1.00 94.00 93 GLY A O 1
ATOM 750 N N . ARG A 1 94 ? 4.068 -0.527 1.439 1.00 93.00 94 ARG A N 1
ATOM 751 C CA . ARG A 1 94 ? 4.462 0.669 2.187 1.00 93.00 94 ARG A CA 1
ATOM 752 C C . ARG A 1 94 ? 3.357 1.044 3.155 1.00 93.00 94 ARG A C 1
ATOM 754 O O . ARG A 1 94 ? 2.196 1.098 2.757 1.00 93.00 94 ARG A O 1
ATOM 761 N N . VAL A 1 95 ? 3.744 1.366 4.376 1.00 91.00 95 VAL A N 1
ATOM 762 C CA . VAL A 1 95 ? 2.921 2.150 5.299 1.00 91.00 95 VAL A CA 1
ATOM 763 C C . VAL A 1 95 ? 2.827 3.571 4.758 1.00 91.00 95 VAL A C 1
ATOM 765 O O . VAL A 1 95 ? 3.836 4.108 4.295 1.00 91.00 95 VAL A O 1
ATOM 768 N N . LEU A 1 96 ? 1.633 4.156 4.770 1.00 79.44 96 LEU A N 1
ATOM 769 C CA . LEU A 1 96 ? 1.429 5.519 4.279 1.00 79.44 96 LEU A CA 1
ATOM 770 C C . LEU A 1 96 ? 1.430 6.548 5.400 1.00 79.44 96 LEU A C 1
ATOM 772 O O . LEU A 1 96 ? 2.026 7.604 5.218 1.00 79.44 96 LEU A O 1
ATOM 776 N N . ASP A 1 97 ? 0.807 6.220 6.524 1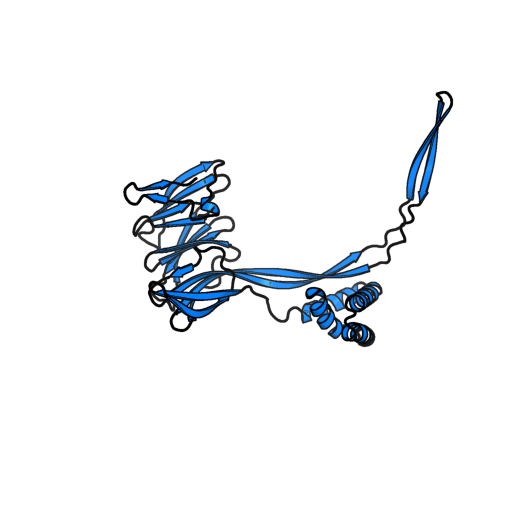.00 72.88 97 ASP A N 1
ATOM 777 C CA . ASP A 1 97 ? 0.726 7.088 7.690 1.00 72.88 97 ASP A CA 1
ATOM 778 C C . ASP A 1 97 ? 0.648 6.251 8.977 1.00 72.88 97 ASP A C 1
ATOM 780 O O . ASP A 1 97 ? 0.398 5.042 8.932 1.00 72.88 97 ASP A O 1
ATOM 784 N N . GLN A 1 98 ? 0.873 6.883 10.124 1.00 63.72 98 GLN A N 1
ATOM 785 C CA . GLN A 1 98 ? 0.828 6.257 11.440 1.00 63.72 98 GLN A CA 1
ATOM 786 C C . GLN A 1 98 ? -0.524 5.625 11.785 1.00 63.72 98 GLN A C 1
ATOM 788 O O . GLN A 1 98 ? -0.554 4.657 12.532 1.00 63.72 98 GLN A O 1
ATOM 793 N N . PHE A 1 99 ? -1.633 6.086 11.199 1.00 71.25 99 PHE A N 1
ATOM 794 C CA . PHE A 1 99 ? -2.937 5.443 11.381 1.00 71.25 99 PHE A CA 1
ATOM 795 C C . PHE A 1 99 ? -3.068 4.108 10.664 1.00 71.25 99 PHE A C 1
ATOM 797 O O . PHE A 1 99 ? -3.997 3.355 10.908 1.00 71.25 99 PHE A O 1
ATOM 804 N N . SER A 1 100 ? -2.132 3.777 9.778 1.00 83.00 100 SER A N 1
ATOM 805 C CA . SER A 1 100 ? -2.114 2.468 9.132 1.00 83.00 100 SER A CA 1
ATOM 806 C C . SER A 1 100 ? -1.572 1.371 10.055 1.00 83.00 100 SER A C 1
ATOM 808 O O . SER A 1 100 ? -1.290 0.281 9.568 1.00 83.00 100 SER A O 1
ATOM 810 N N . MET A 1 101 ? -1.359 1.627 11.348 1.00 91.19 101 MET A N 1
ATOM 811 C CA . MET A 1 101 ? -0.850 0.629 12.281 1.00 91.19 101 MET A CA 1
ATOM 812 C C . MET A 1 101 ? -1.402 0.836 13.693 1.00 91.19 101 MET A C 1
ATOM 814 O O . MET A 1 101 ? -1.411 1.957 14.188 1.00 91.19 101 MET A O 1
ATOM 818 N N . GLU A 1 102 ? -1.837 -0.237 14.348 1.00 93.38 102 GLU A N 1
ATOM 819 C CA . GLU A 1 102 ? -2.382 -0.183 15.708 1.00 93.38 102 GLU A CA 1
ATOM 820 C C . GLU A 1 102 ? -2.075 -1.458 16.488 1.00 93.38 102 GLU A C 1
ATOM 822 O O . GLU A 1 102 ? -1.923 -2.542 15.922 1.00 93.38 102 GLU A O 1
ATOM 827 N N . GLN A 1 103 ? -1.986 -1.330 17.808 1.00 94.00 103 GLN A N 1
ATOM 828 C CA . GLN A 1 103 ? -1.835 -2.472 18.696 1.00 94.00 103 GLN A CA 1
ATOM 829 C C . GLN A 1 103 ? -3.213 -3.072 18.990 1.00 94.00 103 GLN A C 1
ATOM 831 O O . GLN A 1 103 ? -4.092 -2.371 19.480 1.00 94.00 103 GLN A O 1
ATOM 836 N N . LEU A 1 104 ? -3.389 -4.360 18.682 1.00 95.81 104 LEU A N 1
ATOM 837 C CA . LEU A 1 104 ? -4.648 -5.076 18.902 1.00 95.81 104 LEU A CA 1
ATOM 838 C C . LEU A 1 104 ? -4.814 -5.476 20.364 1.00 95.81 104 LEU A C 1
ATOM 840 O O . LEU A 1 104 ? -5.851 -5.246 20.976 1.00 95.81 104 LEU A O 1
ATOM 844 N N . ASP A 1 105 ? -3.763 -6.067 20.915 1.00 95.00 105 ASP A N 1
ATOM 845 C CA . ASP A 1 105 ? -3.700 -6.530 22.291 1.00 95.00 105 ASP A CA 1
ATOM 846 C C . ASP A 1 105 ? -2.229 -6.558 22.752 1.00 95.00 105 ASP A C 1
ATOM 848 O O . ASP A 1 105 ? -1.339 -5.991 22.113 1.00 95.00 105 ASP A O 1
ATOM 852 N N . ASN A 1 106 ? -1.938 -7.197 23.885 1.00 91.44 106 ASN A N 1
ATOM 853 C CA . ASN A 1 106 ? -0.576 -7.269 24.429 1.00 91.44 106 ASN A CA 1
ATOM 854 C C . ASN A 1 106 ? 0.405 -8.094 23.573 1.00 91.44 106 ASN A C 1
ATOM 856 O O . ASN A 1 106 ? 1.616 -8.016 23.786 1.00 91.44 106 ASN A O 1
ATOM 860 N N . GLU A 1 107 ? -0.096 -8.897 22.639 1.00 95.25 107 GLU A N 1
ATOM 861 C CA . GLU A 1 107 ? 0.663 -9.846 21.827 1.00 95.25 107 GLU A CA 1
ATOM 862 C C . GLU A 1 107 ? 0.592 -9.549 20.330 1.00 95.25 107 GLU A C 1
ATOM 864 O O . GLU A 1 107 ? 1.476 -9.992 19.597 1.00 95.25 107 GLU A O 1
ATOM 869 N N . HIS A 1 108 ? -0.408 -8.798 19.871 1.00 97.75 108 HIS A N 1
ATOM 870 C CA . HIS A 1 108 ? -0.683 -8.604 18.456 1.00 97.75 108 HIS A CA 1
ATOM 871 C C . HIS A 1 108 ? -0.628 -7.143 18.019 1.00 97.75 108 HIS A C 1
ATOM 873 O O . HIS A 1 108 ? -1.126 -6.229 18.678 1.00 97.75 108 HIS A O 1
ATOM 879 N N . PHE A 1 109 ? -0.060 -6.941 16.834 1.00 97.00 109 PHE A N 1
ATOM 880 C CA . PHE A 1 109 ? 0.038 -5.648 16.172 1.00 97.00 109 PHE A CA 1
ATOM 881 C C . PHE A 1 109 ? -0.499 -5.734 14.749 1.00 97.00 109 PHE A C 1
ATOM 883 O O . PHE A 1 109 ? -0.164 -6.658 14.008 1.00 97.00 109 PHE A O 1
ATOM 890 N N . ILE A 1 110 ? -1.319 -4.768 14.357 1.00 97.12 110 ILE A N 1
ATOM 891 C CA . ILE A 1 110 ? -1.954 -4.702 13.045 1.00 97.12 110 ILE A CA 1
ATOM 892 C C . ILE A 1 110 ? -1.242 -3.646 12.214 1.00 97.12 110 ILE A C 1
ATOM 894 O O . ILE A 1 110 ? -0.946 -2.553 12.690 1.00 97.12 110 ILE A O 1
ATOM 898 N N . VAL A 1 111 ? -0.998 -3.958 10.945 1.00 96.75 111 VAL A N 1
ATOM 899 C CA . VAL A 1 111 ? -0.487 -2.998 9.968 1.00 96.75 111 VAL A CA 1
ATOM 900 C C . VAL A 1 111 ? -1.216 -3.131 8.637 1.00 96.75 111 VAL A C 1
ATOM 902 O O . VAL A 1 111 ? -1.265 -4.203 8.036 1.00 96.75 111 VAL A O 1
ATOM 905 N N . ALA A 1 112 ? -1.720 -2.011 8.137 1.00 96.06 112 ALA A N 1
ATOM 906 C CA . ALA A 1 112 ? -2.207 -1.840 6.783 1.00 96.06 112 ALA A CA 1
ATOM 907 C C . ALA A 1 112 ? -1.099 -1.274 5.877 1.00 96.06 112 ALA A C 1
ATOM 909 O O . ALA A 1 112 ? -0.375 -0.343 6.234 1.00 96.06 112 ALA A O 1
ATOM 910 N N . THR A 1 113 ? -0.947 -1.831 4.679 1.00 95.31 113 THR A N 1
ATOM 911 C CA . THR A 1 113 ? 0.056 -1.390 3.708 1.00 95.31 113 THR A CA 1
ATOM 912 C C . THR A 1 113 ? -0.521 -1.276 2.305 1.00 95.31 113 THR A C 1
ATOM 914 O O . THR A 1 113 ? -1.397 -2.033 1.889 1.00 95.31 113 THR A O 1
ATOM 917 N N . MET A 1 114 ? 0.037 -0.345 1.532 1.00 93.12 114 MET A N 1
ATOM 918 C CA . MET A 1 114 ? -0.158 -0.282 0.089 1.00 93.12 114 MET A CA 1
ATOM 919 C C . MET A 1 114 ? 0.927 -1.112 -0.598 1.00 93.12 114 MET A C 1
ATOM 921 O O . MET A 1 114 ? 2.112 -0.748 -0.590 1.00 93.12 114 MET A O 1
ATOM 925 N N . TYR A 1 115 ? 0.533 -2.205 -1.240 1.00 94.12 115 TYR A N 1
ATOM 926 C CA . TYR A 1 115 ? 1.426 -3.029 -2.037 1.00 94.12 115 TYR A CA 1
ATOM 927 C C . TYR A 1 115 ? 1.412 -2.577 -3.495 1.00 94.12 115 TYR A C 1
ATOM 929 O O . TYR A 1 115 ? 0.387 -2.570 -4.168 1.00 94.12 115 TYR A O 1
ATOM 937 N N . ASP A 1 116 ? 2.587 -2.205 -3.997 1.00 91.69 116 ASP A N 1
ATOM 938 C CA . ASP A 1 116 ? 2.796 -1.901 -5.406 1.00 91.69 116 ASP A CA 1
ATOM 939 C C . ASP A 1 116 ? 3.676 -2.996 -6.020 1.00 91.69 116 ASP A C 1
ATOM 941 O O . ASP A 1 116 ? 4.802 -3.238 -5.571 1.00 91.69 116 ASP A O 1
ATOM 945 N N . ASN A 1 117 ? 3.178 -3.629 -7.080 1.00 90.19 117 ASN A N 1
ATOM 946 C CA . ASN A 1 117 ? 3.949 -4.554 -7.895 1.00 90.19 117 ASN A CA 1
ATOM 947 C C . ASN A 1 117 ? 4.552 -3.804 -9.080 1.00 90.19 117 ASN A C 1
ATOM 949 O O . ASN A 1 117 ? 3.823 -3.225 -9.886 1.00 90.19 117 ASN A O 1
ATOM 953 N N . TYR A 1 118 ? 5.869 -3.829 -9.214 1.00 89.12 118 TYR A N 1
ATOM 954 C CA . TYR A 1 118 ? 6.593 -3.189 -10.298 1.00 89.12 118 TYR A CA 1
ATOM 955 C C . TYR A 1 118 ? 7.268 -4.210 -11.204 1.00 89.12 118 TYR A C 1
ATOM 957 O O . TYR A 1 118 ? 7.720 -5.273 -10.782 1.00 89.12 118 TYR A O 1
ATOM 965 N N . THR A 1 119 ? 7.399 -3.830 -12.466 1.00 87.19 119 THR A N 1
ATOM 966 C CA . THR A 1 119 ? 8.198 -4.529 -13.465 1.00 87.19 119 THR A CA 1
ATOM 967 C C . THR A 1 119 ? 9.061 -3.528 -14.204 1.00 87.19 119 THR A C 1
ATOM 969 O O . THR A 1 119 ? 8.768 -2.331 -14.223 1.00 87.19 119 THR A O 1
ATOM 972 N N . TYR A 1 120 ? 10.119 -4.007 -14.839 1.00 85.75 120 TYR A N 1
ATOM 973 C CA . TYR A 1 120 ? 10.881 -3.174 -15.751 1.00 85.75 120 TYR A CA 1
ATOM 974 C C . TYR A 1 120 ? 10.212 -3.167 -17.123 1.00 85.75 120 TYR A C 1
ATOM 976 O O . TYR A 1 120 ? 9.897 -4.217 -17.677 1.00 85.75 120 TYR A O 1
ATOM 984 N N . LYS A 1 121 ? 10.005 -1.974 -17.677 1.00 86.19 121 LYS A N 1
ATOM 985 C CA . LYS A 1 121 ? 9.655 -1.785 -19.081 1.00 86.19 121 LYS A CA 1
ATOM 986 C C . LYS A 1 121 ? 10.899 -1.307 -19.807 1.00 86.19 121 LYS A C 1
ATOM 988 O O . LYS A 1 121 ? 11.406 -0.221 -19.528 1.00 86.19 121 LYS A O 1
ATOM 993 N N . VAL A 1 122 ? 11.384 -2.128 -20.729 1.00 86.88 122 VAL A N 1
ATOM 994 C CA . VAL A 1 122 ? 12.503 -1.779 -21.603 1.00 86.88 122 VAL A CA 1
ATOM 995 C C . VAL A 1 122 ? 11.925 -1.220 -22.898 1.00 86.88 122 VAL A C 1
ATOM 997 O O . VAL A 1 122 ? 11.019 -1.797 -23.492 1.00 86.88 122 VAL A O 1
ATOM 1000 N N . SER A 1 123 ? 12.409 -0.057 -23.307 1.00 89.44 123 SER A N 1
ATOM 1001 C CA . SER A 1 123 ? 12.045 0.603 -24.558 1.00 89.44 123 SER A CA 1
ATOM 1002 C C . SER A 1 123 ? 13.286 1.225 -25.184 1.00 89.44 123 SER A C 1
ATOM 1004 O O . SER A 1 123 ? 14.346 1.277 -24.559 1.00 89.44 123 SER A O 1
ATOM 1006 N N . TYR A 1 124 ? 13.171 1.700 -26.418 1.00 89.94 124 TYR A N 1
ATOM 1007 C CA . TYR A 1 124 ? 14.229 2.459 -27.066 1.00 89.94 124 TYR A CA 1
ATOM 1008 C C . TYR A 1 124 ? 13.673 3.751 -27.654 1.00 89.94 124 TYR A C 1
ATOM 1010 O O . TYR A 1 124 ? 12.494 3.836 -27.999 1.00 89.94 124 TYR A O 1
ATOM 1018 N N . TYR A 1 125 ? 14.531 4.756 -27.774 1.00 88.94 125 TYR A N 1
ATOM 1019 C CA . TYR A 1 125 ? 14.230 5.975 -28.511 1.00 88.94 125 TYR A CA 1
ATOM 1020 C C . TYR A 1 125 ? 15.388 6.317 -29.441 1.00 88.94 125 TYR A C 1
ATOM 1022 O O . TYR A 1 125 ? 16.552 6.020 -29.160 1.00 88.94 125 TYR A O 1
ATOM 1030 N N . ILE A 1 126 ? 15.045 6.920 -30.576 1.00 86.88 126 ILE A N 1
ATOM 1031 C CA . ILE A 1 126 ? 15.998 7.324 -31.604 1.00 86.88 126 ILE A CA 1
ATOM 1032 C C . ILE A 1 126 ? 16.067 8.842 -31.583 1.00 86.88 126 ILE A C 1
ATOM 1034 O O . ILE A 1 126 ? 15.049 9.509 -31.754 1.00 86.88 126 ILE A O 1
ATOM 1038 N N . VAL A 1 127 ? 17.267 9.383 -31.401 1.00 82.19 127 VAL A N 1
ATOM 1039 C CA . VAL A 1 127 ? 17.520 10.801 -31.650 1.00 82.19 127 VAL A CA 1
ATOM 1040 C C . VAL A 1 127 ? 17.777 10.958 -33.152 1.00 82.19 127 VAL A C 1
ATOM 1042 O O . VAL A 1 127 ? 18.732 10.354 -33.662 1.00 82.19 127 VAL A O 1
ATOM 1045 N N . PRO A 1 128 ? 16.911 11.686 -33.886 1.00 69.88 128 PRO A N 1
ATOM 1046 C CA . PRO A 1 128 ? 17.029 11.816 -35.331 1.00 69.88 128 PRO A CA 1
ATOM 1047 C C . PRO A 1 128 ? 18.254 12.650 -35.712 1.00 69.88 128 PRO A C 1
ATOM 1049 O O . PRO A 1 128 ? 18.754 13.468 -34.937 1.00 69.88 128 PRO A O 1
ATOM 1052 N N . ARG A 1 129 ? 18.721 12.460 -36.947 1.00 68.00 129 ARG A N 1
ATOM 1053 C CA . ARG A 1 129 ? 19.768 13.294 -37.537 1.00 68.0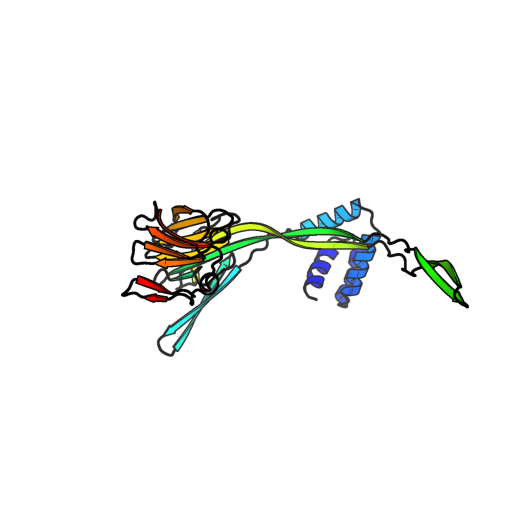0 129 ARG A CA 1
ATOM 1054 C C . ARG A 1 129 ? 19.221 14.708 -37.723 1.00 68.00 129 ARG A C 1
ATOM 1056 O O . ARG A 1 129 ? 18.311 14.914 -38.522 1.00 68.00 129 ARG A O 1
ATOM 1063 N N . TYR A 1 130 ? 19.779 15.681 -37.010 1.00 62.47 130 TYR A N 1
ATOM 1064 C CA . TYR A 1 130 ? 19.472 17.086 -37.267 1.00 62.47 130 TYR A CA 1
ATOM 1065 C C . TYR A 1 130 ? 20.237 17.539 -38.509 1.00 62.47 130 TYR A C 1
ATOM 1067 O O . TYR A 1 130 ? 21.471 17.530 -38.521 1.00 62.47 130 TYR A O 1
ATOM 1075 N N . ALA A 1 131 ? 19.503 17.919 -39.556 1.00 58.66 131 ALA A N 1
ATOM 1076 C CA . ALA A 1 131 ? 20.084 18.680 -40.652 1.00 58.66 131 ALA A CA 1
ATOM 1077 C C . ALA A 1 131 ? 20.539 20.053 -40.118 1.00 58.66 131 ALA A C 1
ATOM 1079 O O . ALA A 1 131 ? 19.883 20.603 -39.223 1.00 58.66 131 ALA A O 1
ATOM 1080 N N . PRO A 1 132 ? 21.649 20.612 -40.626 1.00 61.91 132 PRO A N 1
ATOM 1081 C CA . PRO A 1 132 ? 22.056 21.963 -40.266 1.00 61.91 132 PRO A CA 1
ATOM 1082 C C . PRO A 1 132 ? 20.912 22.938 -40.574 1.00 61.91 132 PRO A C 1
ATOM 1084 O O . PRO A 1 132 ? 20.381 22.959 -41.683 1.00 61.91 132 PRO A O 1
ATOM 1087 N N . GLN A 1 133 ? 20.494 23.714 -39.573 1.00 60.50 133 GLN A N 1
ATOM 1088 C CA . GL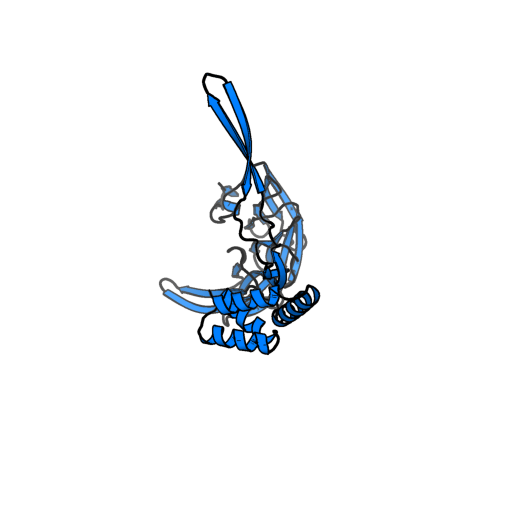N A 1 133 ? 19.442 24.713 -39.750 1.00 60.50 133 GLN A CA 1
ATOM 1089 C C . GLN A 1 133 ? 20.052 25.992 -40.321 1.00 60.50 133 GLN A C 1
ATOM 1091 O O . GLN A 1 133 ? 20.896 26.623 -39.678 1.00 60.50 133 GLN A O 1
ATOM 1096 N N . THR A 1 134 ? 19.595 26.400 -41.500 1.00 62.41 134 THR A N 1
ATOM 1097 C CA . THR A 1 134 ? 19.861 27.733 -42.041 1.00 62.41 134 THR A CA 1
ATOM 1098 C C . THR A 1 134 ? 18.832 28.705 -41.472 1.00 62.41 134 THR A C 1
ATOM 1100 O O . THR A 1 134 ? 17.625 28.504 -41.602 1.00 62.41 134 THR A O 1
ATOM 1103 N N . LYS A 1 135 ? 19.295 29.760 -40.793 1.00 68.56 135 LYS A N 1
ATOM 1104 C CA . LYS A 1 135 ? 18.432 30.872 -40.375 1.00 68.56 135 LYS A CA 1
ATOM 1105 C C . LYS A 1 135 ? 18.727 32.083 -41.248 1.00 68.56 135 LYS A C 1
ATOM 1107 O O . LYS A 1 135 ? 19.878 32.338 -41.588 1.00 68.56 135 LYS A O 1
ATOM 1112 N N . ARG A 1 136 ? 17.685 32.826 -41.610 1.00 79.62 136 ARG A N 1
ATOM 1113 C CA . ARG A 1 136 ? 17.826 34.111 -42.296 1.00 79.62 136 ARG A CA 1
ATOM 1114 C C . ARG A 1 136 ? 17.960 35.219 -41.254 1.00 79.62 136 ARG A C 1
ATOM 1116 O O . ARG A 1 136 ? 17.211 35.217 -40.280 1.00 79.62 136 ARG A O 1
ATOM 1123 N N . ALA A 1 137 ? 18.898 36.135 -41.457 1.00 77.31 137 ALA A N 1
ATOM 1124 C CA . ALA A 1 137 ? 19.039 37.348 -40.660 1.00 77.31 137 ALA A CA 1
ATOM 1125 C C . ALA A 1 137 ? 18.879 38.565 -41.577 1.00 77.31 137 ALA A C 1
ATOM 1127 O O . ALA A 1 137 ? 19.448 38.584 -42.667 1.00 77.31 137 ALA A O 1
ATOM 1128 N N . CYS A 1 138 ? 18.091 39.550 -41.147 1.00 83.50 138 CYS A N 1
ATOM 1129 C CA . CYS A 1 138 ? 17.997 40.839 -41.824 1.00 83.50 138 CYS A CA 1
ATOM 1130 C C . CYS A 1 138 ? 19.057 41.770 -41.240 1.00 83.50 138 CYS A C 1
ATOM 1132 O O . CYS A 1 138 ? 19.105 41.960 -40.024 1.00 83.50 138 CYS A O 1
ATOM 1134 N N . ILE A 1 139 ? 19.914 42.319 -42.092 1.00 83.44 139 ILE A N 1
ATOM 1135 C CA . ILE A 1 139 ? 20.828 43.398 -41.735 1.00 83.44 139 ILE A CA 1
ATOM 1136 C C . ILE A 1 139 ? 20.228 44.682 -42.291 1.00 83.44 139 ILE A C 1
ATOM 1138 O O . ILE A 1 139 ? 20.015 44.787 -43.496 1.00 83.44 139 ILE A O 1
ATOM 1142 N N . ILE A 1 140 ? 19.982 45.652 -41.416 1.00 88.81 140 ILE A N 1
ATOM 1143 C CA . ILE A 1 140 ? 19.509 46.981 -41.794 1.00 88.81 140 ILE A CA 1
ATOM 1144 C C . ILE A 1 140 ? 20.660 47.955 -41.574 1.00 88.81 140 ILE A C 1
ATOM 1146 O O . ILE A 1 140 ? 21.173 48.062 -40.460 1.00 88.81 140 ILE A O 1
ATOM 1150 N N . ILE A 1 141 ? 21.080 48.644 -42.633 1.00 83.50 141 ILE A N 1
ATOM 1151 C CA . ILE A 1 141 ? 22.121 49.674 -42.566 1.00 83.50 141 ILE A CA 1
ATOM 1152 C C . ILE A 1 141 ? 21.489 50.999 -42.969 1.00 83.50 141 ILE A C 1
ATOM 1154 O O . ILE A 1 141 ? 20.940 51.120 -44.065 1.00 83.50 141 ILE A O 1
ATOM 1158 N N . CYS A 1 142 ? 21.571 51.990 -42.084 1.00 82.19 142 CYS A N 1
ATOM 1159 C CA . CYS A 1 142 ? 20.990 53.309 -42.294 1.00 82.19 142 CYS A CA 1
ATOM 1160 C C . CYS A 1 142 ? 22.083 54.369 -42.396 1.00 82.19 142 CYS A C 1
ATOM 1162 O O . CYS A 1 142 ? 22.889 54.497 -41.479 1.00 82.19 142 CYS A O 1
ATOM 1164 N N . ASN A 1 143 ? 22.065 55.162 -43.468 1.00 80.75 143 ASN A N 1
ATOM 1165 C CA . ASN A 1 143 ? 22.960 56.303 -43.666 1.00 80.75 143 ASN A CA 1
ATOM 1166 C C . ASN A 1 143 ? 22.134 57.532 -44.070 1.00 80.75 143 ASN A C 1
ATOM 1168 O O . ASN A 1 143 ? 21.303 57.450 -44.973 1.00 80.75 143 ASN A O 1
ATOM 1172 N N . ASN A 1 144 ? 22.351 58.668 -43.395 1.00 78.75 144 ASN A N 1
ATOM 1173 C CA . ASN A 1 144 ? 21.643 59.939 -43.627 1.00 78.75 144 ASN A CA 1
ATOM 1174 C C . ASN A 1 144 ? 20.111 59.793 -43.739 1.00 78.75 144 ASN A C 1
ATOM 1176 O O . ASN A 1 144 ? 19.483 60.328 -44.648 1.00 78.75 144 ASN A O 1
ATOM 1180 N N . GLY A 1 145 ? 19.507 59.035 -42.821 1.00 81.38 145 GLY A N 1
ATOM 1181 C CA . GLY A 1 145 ? 18.050 58.875 -42.738 1.00 81.38 145 GLY A CA 1
ATOM 1182 C C . GLY A 1 145 ? 17.436 57.888 -43.736 1.00 81.38 145 GLY A C 1
ATOM 1183 O O . GLY A 1 145 ? 16.238 57.639 -43.655 1.00 81.38 145 GLY A O 1
ATOM 1184 N N . THR A 1 146 ? 18.229 57.282 -44.628 1.00 75.88 146 THR A N 1
ATOM 1185 C CA . THR A 1 146 ? 17.762 56.217 -45.530 1.00 75.88 146 THR A CA 1
ATOM 1186 C C . THR A 1 146 ? 18.299 54.867 -45.061 1.00 75.88 146 THR A C 1
ATOM 1188 O O . THR A 1 146 ? 19.505 54.723 -44.857 1.00 75.88 146 THR A O 1
ATOM 1191 N N . CYS A 1 147 ? 17.415 53.884 -44.879 1.00 83.44 147 CYS A N 1
ATOM 1192 C CA . CYS A 1 147 ? 17.752 52.536 -44.419 1.00 83.44 147 CYS A CA 1
ATOM 1193 C C . CYS A 1 147 ? 17.591 51.520 -45.546 1.00 83.44 147 CYS A C 1
ATOM 1195 O O . CYS A 1 147 ? 16.527 51.443 -46.154 1.00 83.44 147 CYS A O 1
ATOM 1197 N N . ASN A 1 148 ? 18.624 50.710 -45.774 1.00 86.00 148 ASN A N 1
ATOM 1198 C CA . ASN A 1 148 ? 18.570 49.582 -46.696 1.00 86.00 148 ASN A CA 1
ATOM 1199 C C . ASN A 1 148 ? 18.624 48.265 -45.924 1.00 86.00 148 ASN A C 1
ATOM 1201 O O . ASN A 1 148 ? 19.476 48.076 -45.053 1.00 86.00 148 ASN A O 1
ATOM 1205 N N . GLU A 1 149 ? 17.730 47.348 -46.283 1.00 90.12 149 GLU A N 1
ATOM 1206 C CA . GLU A 1 149 ? 17.646 46.011 -45.702 1.00 90.12 149 GLU A CA 1
ATOM 1207 C C . GLU A 1 149 ? 18.310 44.981 -46.618 1.00 90.12 149 GLU A C 1
ATOM 1209 O O . GLU A 1 149 ? 18.125 44.982 -47.834 1.00 90.12 149 GLU A O 1
ATOM 1214 N N . THR A 1 150 ? 19.093 44.071 -46.046 1.00 89.69 150 THR A N 1
ATOM 1215 C CA . THR A 1 150 ? 19.699 42.947 -46.763 1.00 89.69 150 THR A CA 1
ATOM 1216 C C . THR A 1 150 ? 19.503 41.664 -45.974 1.00 89.69 150 THR A C 1
ATOM 1218 O O . THR A 1 150 ? 19.899 41.553 -44.815 1.00 89.69 150 THR A O 1
ATOM 1221 N N . MET A 1 151 ? 18.919 40.658 -46.620 1.00 81.38 151 MET A N 1
ATOM 1222 C CA . MET A 1 151 ? 18.737 39.337 -46.026 1.00 81.38 151 MET A CA 1
ATOM 1223 C C . MET A 1 151 ? 19.979 38.476 -46.261 1.00 81.38 151 MET A C 1
ATOM 1225 O O . MET A 1 151 ? 20.294 38.142 -47.401 1.00 81.38 151 MET A O 1
ATOM 1229 N N . ILE A 1 152 ? 20.646 38.055 -45.186 1.00 85.19 152 ILE A N 1
ATOM 1230 C CA . ILE A 1 152 ? 21.761 37.104 -45.244 1.00 85.19 152 ILE A CA 1
ATOM 1231 C C . ILE A 1 152 ? 21.367 35.742 -44.665 1.00 85.19 152 ILE A C 1
ATOM 1233 O O . ILE A 1 152 ? 20.506 35.628 -43.788 1.00 85.19 152 ILE A O 1
ATOM 1237 N N . TYR A 1 153 ? 22.024 34.687 -45.143 1.00 79.19 153 TYR A N 1
ATOM 1238 C CA . TYR A 1 153 ? 21.903 33.348 -44.575 1.00 79.19 153 TYR A CA 1
ATOM 1239 C C . TYR A 1 153 ? 22.983 33.148 -43.517 1.00 79.19 153 TYR A C 1
ATOM 1241 O O . TYR A 1 153 ? 24.173 33.148 -43.822 1.00 79.19 153 TYR A O 1
ATOM 1249 N N . VAL A 1 154 ? 22.569 32.942 -42.269 1.00 75.31 154 VAL A N 1
ATOM 1250 C CA . VAL A 1 154 ? 23.471 32.532 -41.196 1.00 75.31 154 VAL A CA 1
ATOM 1251 C C . VAL A 1 154 ? 23.432 31.011 -41.131 1.00 75.31 154 VAL A C 1
ATOM 1253 O O . VAL A 1 154 ? 22.472 30.408 -40.636 1.00 75.31 154 VAL A O 1
ATOM 1256 N N . ASN A 1 155 ? 24.484 30.379 -41.647 1.00 66.81 155 ASN A N 1
ATOM 1257 C CA . ASN A 1 155 ? 24.700 28.954 -41.444 1.00 66.81 155 ASN A CA 1
ATOM 1258 C C . ASN A 1 155 ? 25.036 28.739 -39.970 1.00 66.81 155 ASN A C 1
ATOM 1260 O O . ASN A 1 155 ? 26.138 29.048 -39.521 1.00 66.81 155 ASN A O 1
ATOM 1264 N N . LYS A 1 156 ? 24.090 28.207 -39.192 1.00 62.06 156 LYS A N 1
ATOM 1265 C CA . LYS A 1 156 ? 24.428 27.728 -37.857 1.00 62.06 156 LYS A CA 1
ATOM 1266 C C . LYS A 1 156 ? 25.282 26.476 -38.044 1.00 62.06 156 LYS A C 1
ATOM 1268 O O . LYS A 1 156 ? 24.797 25.489 -38.594 1.00 62.06 156 LYS A O 1
ATOM 1273 N N . SER A 1 157 ? 26.528 26.506 -37.577 1.00 56.12 157 SER A N 1
ATOM 1274 C CA . SER A 1 157 ? 27.426 25.346 -37.515 1.00 56.12 157 SER A CA 1
ATOM 1275 C C . SER A 1 157 ? 26.906 24.338 -36.486 1.00 56.12 157 SER A C 1
ATOM 1277 O O . SER A 1 157 ? 27.485 24.144 -35.423 1.00 56.12 157 SER A O 1
ATOM 1279 N N . VAL A 1 158 ? 25.751 23.731 -36.746 1.00 58.22 158 VAL A N 1
ATOM 1280 C CA . VAL A 1 158 ? 25.306 22.564 -35.997 1.00 58.22 158 VAL A CA 1
ATOM 1281 C C . VAL A 1 158 ? 26.000 21.392 -36.663 1.00 58.22 158 VAL A C 1
ATOM 1283 O O . VAL A 1 158 ? 25.669 21.046 -37.797 1.00 58.22 158 VAL A O 1
ATOM 1286 N N . THR A 1 159 ? 26.999 20.816 -35.996 1.00 58.06 159 THR A N 1
ATOM 1287 C CA . THR A 1 159 ? 27.553 19.524 -36.406 1.00 58.06 159 THR A CA 1
ATOM 1288 C C . THR A 1 159 ? 26.377 18.561 -36.594 1.00 58.06 159 THR A C 1
ATOM 1290 O O . THR A 1 159 ? 25.593 18.394 -35.655 1.00 58.06 159 THR A O 1
ATOM 1293 N N . PRO A 1 160 ? 26.178 17.981 -37.796 1.00 58.88 160 PRO A N 1
ATOM 1294 C CA . PRO A 1 160 ? 25.050 17.094 -38.038 1.00 58.88 160 PRO A CA 1
ATOM 1295 C C . PRO A 1 160 ? 25.050 15.989 -36.984 1.00 58.88 160 PRO A C 1
ATOM 1297 O O . PRO A 1 160 ? 26.017 15.236 -36.870 1.00 58.88 160 PRO A O 1
ATOM 1300 N N . GLY A 1 161 ? 23.990 15.923 -36.180 1.00 63.34 161 GLY A N 1
ATOM 1301 C CA . GLY A 1 161 ? 23.898 14.926 -35.120 1.00 63.34 161 GLY A CA 1
ATOM 1302 C C . GLY A 1 161 ? 23.934 13.526 -35.728 1.00 63.34 161 GLY A C 1
ATOM 1303 O O . GLY A 1 161 ? 23.175 13.231 -36.649 1.00 63.34 161 GLY A O 1
ATOM 1304 N N . VAL A 1 162 ? 24.816 12.656 -35.241 1.00 73.62 162 VAL A N 1
ATOM 1305 C CA . VAL A 1 162 ? 24.810 11.239 -35.633 1.00 73.62 162 VAL A CA 1
ATOM 1306 C C . VAL A 1 162 ? 23.541 10.599 -35.065 1.00 73.62 162 VAL A C 1
ATOM 1308 O O . VAL A 1 162 ? 23.164 10.910 -33.934 1.00 73.62 162 VAL A O 1
ATOM 1311 N N . ARG A 1 163 ? 22.877 9.710 -35.823 1.00 83.06 163 ARG A N 1
ATOM 1312 C CA . ARG A 1 163 ? 21.763 8.899 -35.297 1.00 83.06 163 ARG A CA 1
ATOM 1313 C C . ARG A 1 163 ? 22.238 8.222 -34.014 1.00 83.06 163 ARG A C 1
ATOM 1315 O O . ARG A 1 163 ? 23.244 7.519 -34.042 1.00 83.06 163 ARG A O 1
ATOM 1322 N N . LYS A 1 164 ? 21.517 8.423 -32.913 1.00 87.81 164 LYS A N 1
ATOM 1323 C CA . LYS A 1 164 ? 21.792 7.734 -31.650 1.00 87.81 164 LYS A CA 1
ATOM 1324 C C . LYS A 1 164 ? 20.564 6.973 -31.183 1.00 87.81 164 LYS A C 1
ATOM 1326 O O . LYS A 1 164 ? 19.472 7.537 -31.110 1.00 87.81 164 LYS A O 1
ATOM 1331 N N . VAL A 1 165 ? 20.756 5.695 -30.881 1.00 88.94 165 VAL A N 1
ATOM 1332 C CA . VAL A 1 165 ? 19.737 4.808 -30.318 1.00 88.94 165 VAL A CA 1
ATOM 1333 C C . VAL A 1 165 ? 20.047 4.609 -28.846 1.00 88.94 165 VAL A C 1
ATOM 1335 O O . VAL A 1 165 ? 21.124 4.140 -28.489 1.00 88.94 165 VAL A O 1
ATOM 1338 N N . TYR A 1 166 ? 19.090 4.949 -27.994 1.00 87.38 166 TYR A N 1
ATOM 1339 C CA . TYR A 1 166 ? 19.214 4.792 -26.553 1.00 87.38 166 TYR A CA 1
ATOM 1340 C C . TYR A 1 166 ? 18.185 3.801 -26.042 1.00 87.38 166 TYR A C 1
ATOM 1342 O O . TYR A 1 166 ? 17.020 3.849 -26.436 1.00 87.38 166 TYR A O 1
ATOM 1350 N N . ILE A 1 167 ? 18.605 2.947 -25.110 1.00 85.69 167 ILE A N 1
ATOM 1351 C CA . ILE A 1 167 ? 17.698 2.083 -24.358 1.00 85.69 167 ILE A CA 1
ATOM 1352 C C . ILE A 1 167 ? 17.258 2.812 -23.097 1.00 85.69 167 ILE A C 1
ATOM 1354 O O . ILE A 1 167 ? 18.070 3.345 -22.340 1.00 85.69 167 ILE A O 1
ATOM 1358 N N . ARG A 1 168 ? 15.953 2.798 -22.860 1.00 84.38 168 ARG A N 1
ATOM 1359 C CA . ARG A 1 168 ? 15.314 3.319 -21.663 1.00 84.38 168 ARG A CA 1
ATOM 1360 C C . ARG A 1 168 ? 14.720 2.158 -20.877 1.00 84.38 168 ARG A C 1
ATOM 1362 O O . ARG A 1 168 ? 13.959 1.360 -21.416 1.00 84.38 168 ARG A O 1
ATOM 1369 N N . ILE A 1 169 ? 15.078 2.076 -19.601 1.00 84.56 169 ILE A N 1
ATOM 1370 C CA . ILE A 1 169 ? 14.520 1.103 -18.663 1.00 84.56 169 ILE A CA 1
ATOM 1371 C C . ILE A 1 169 ? 13.754 1.880 -17.604 1.00 84.56 169 ILE A C 1
ATOM 1373 O O . ILE A 1 169 ? 14.356 2.555 -16.767 1.00 84.56 169 ILE A O 1
ATOM 1377 N N . ASP A 1 170 ? 12.433 1.781 -17.656 1.00 84.38 170 ASP A N 1
ATOM 1378 C CA . ASP A 1 170 ? 11.542 2.400 -16.685 1.00 84.38 170 ASP A CA 1
ATOM 1379 C C . ASP A 1 170 ? 11.034 1.352 -15.698 1.00 84.38 170 ASP A C 1
ATOM 1381 O O . ASP A 1 170 ? 10.740 0.213 -16.066 1.00 84.38 170 ASP A O 1
ATOM 1385 N N . LEU A 1 171 ? 10.899 1.744 -14.435 1.00 85.94 171 LEU A N 1
ATOM 1386 C CA . LEU A 1 171 ? 10.149 0.963 -13.463 1.00 85.94 171 LEU A CA 1
ATOM 1387 C C . LEU A 1 171 ? 8.667 1.311 -13.626 1.00 85.94 171 LEU A C 1
ATOM 1389 O O . LEU A 1 171 ? 8.277 2.459 -13.427 1.00 85.94 171 LEU A O 1
ATOM 1393 N N . VAL A 1 172 ? 7.847 0.332 -13.995 1.00 87.50 172 VAL A N 1
ATOM 1394 C CA . VAL A 1 172 ? 6.419 0.524 -14.262 1.00 87.50 172 VAL A CA 1
ATOM 1395 C C . VAL A 1 172 ? 5.610 -0.313 -13.285 1.00 87.50 172 VAL A C 1
ATOM 1397 O O . VAL A 1 172 ? 5.866 -1.505 -13.113 1.00 87.50 172 VAL A O 1
ATOM 1400 N N . ARG A 1 173 ? 4.626 0.308 -12.629 1.00 89.81 173 ARG A N 1
ATOM 1401 C CA . ARG A 1 173 ? 3.707 -0.393 -11.730 1.00 89.81 173 ARG A CA 1
ATOM 1402 C C . ARG A 1 173 ? 2.750 -1.258 -12.554 1.00 89.81 173 ARG A C 1
ATOM 1404 O O . ARG A 1 173 ? 2.030 -0.725 -13.392 1.00 89.81 173 ARG A O 1
ATOM 1411 N N . ARG A 1 174 ? 2.736 -2.571 -12.313 1.00 88.19 174 ARG A N 1
ATOM 1412 C CA . ARG A 1 174 ? 1.805 -3.525 -12.936 1.00 88.19 174 ARG A CA 1
ATOM 1413 C C . ARG A 1 174 ? 0.439 -3.489 -12.272 1.00 88.19 174 ARG A C 1
ATOM 1415 O O . ARG A 1 174 ? -0.565 -3.384 -12.962 1.00 88.19 174 ARG A O 1
ATOM 1422 N N . TYR A 1 175 ? 0.414 -3.587 -10.949 1.00 90.31 175 TYR A N 1
ATOM 1423 C CA . TYR A 1 175 ? -0.815 -3.539 -10.168 1.00 90.31 175 TYR A CA 1
ATOM 1424 C C . TYR A 1 175 ? -0.538 -3.010 -8.763 1.00 90.31 175 TYR A C 1
ATOM 1426 O O . TYR A 1 175 ? 0.617 -2.926 -8.330 1.00 90.31 175 TYR A O 1
ATOM 1434 N N . ARG A 1 176 ? -1.618 -2.640 -8.082 1.00 91.38 176 ARG A N 1
ATOM 1435 C CA . ARG A 1 176 ? -1.628 -2.207 -6.692 1.00 91.38 176 ARG A CA 1
ATOM 1436 C C . ARG A 1 176 ? -2.797 -2.848 -5.964 1.00 91.38 176 ARG A C 1
ATOM 1438 O O . ARG A 1 176 ? -3.897 -2.876 -6.509 1.00 91.38 176 ARG A O 1
ATOM 1445 N N . ASP A 1 177 ? -2.557 -3.266 -4.737 1.00 93.81 177 ASP A N 1
ATOM 1446 C CA . ASP A 1 177 ? -3.577 -3.658 -3.771 1.00 93.81 177 ASP A CA 1
ATOM 1447 C C . ASP A 1 177 ? -3.232 -3.099 -2.389 1.00 93.81 177 ASP A C 1
ATOM 1449 O O . ASP A 1 177 ? -2.113 -2.641 -2.137 1.00 93.81 177 ASP A O 1
ATOM 1453 N N . ASN A 1 178 ? -4.211 -3.131 -1.498 1.00 93.94 178 ASN A N 1
ATOM 1454 C CA . ASN A 1 178 ? -4.037 -2.857 -0.084 1.00 93.94 178 ASN A CA 1
ATOM 1455 C C . ASN A 1 178 ? -4.017 -4.182 0.675 1.00 93.94 178 ASN A C 1
ATOM 1457 O O . ASN A 1 178 ? -4.613 -5.182 0.258 1.00 93.94 178 ASN A O 1
ATOM 1461 N N . ARG A 1 179 ? -3.262 -4.210 1.766 1.00 95.81 179 ARG A N 1
ATOM 1462 C CA . ARG A 1 179 ? -3.052 -5.411 2.568 1.00 95.81 179 ARG A CA 1
ATOM 1463 C C . ARG A 1 179 ? -3.128 -5.059 4.033 1.00 95.81 179 ARG A C 1
ATOM 1465 O O . ARG A 1 179 ? -2.700 -3.978 4.414 1.00 95.81 179 ARG A O 1
ATOM 1472 N N . VAL A 1 180 ? -3.631 -5.979 4.836 1.00 97.12 180 VAL A N 1
ATOM 1473 C CA . VAL A 1 180 ? -3.603 -5.896 6.295 1.00 97.12 180 VAL A CA 1
ATOM 1474 C C . VAL A 1 180 ? -2.844 -7.111 6.797 1.00 97.12 180 VAL A C 1
ATOM 1476 O O . VAL A 1 180 ? -3.054 -8.217 6.304 1.00 97.12 180 VAL A O 1
ATOM 1479 N N . TYR A 1 181 ? -1.938 -6.908 7.740 1.00 98.00 181 TYR A N 1
ATOM 1480 C CA . TYR A 1 181 ? -1.158 -7.955 8.381 1.00 98.00 181 TYR A CA 1
ATOM 1481 C C . TYR A 1 181 ? -1.356 -7.871 9.886 1.00 98.00 181 TYR A C 1
ATOM 1483 O O . TYR A 1 181 ? -1.396 -6.772 10.435 1.00 98.00 181 TYR A O 1
ATOM 1491 N N . ILE A 1 182 ? -1.429 -9.028 10.534 1.00 98.31 182 ILE A N 1
ATOM 1492 C CA . ILE A 1 182 ? -1.431 -9.152 11.988 1.00 98.31 182 ILE A CA 1
ATOM 1493 C C . ILE A 1 182 ? -0.142 -9.859 12.387 1.00 98.31 182 ILE A C 1
ATOM 1495 O O . ILE A 1 182 ? 0.201 -10.910 11.838 1.00 98.31 182 ILE A O 1
ATOM 1499 N N . ILE A 1 183 ? 0.599 -9.237 13.293 1.00 98.31 183 ILE A N 1
ATOM 1500 C CA . ILE A 1 183 ? 1.939 -9.627 13.712 1.00 98.31 183 ILE A CA 1
ATOM 1501 C C . ILE A 1 183 ? 1.876 -10.104 15.152 1.00 98.31 183 ILE A C 1
ATOM 1503 O O . ILE A 1 183 ? 1.351 -9.391 16.001 1.00 98.31 183 ILE A O 1
ATOM 1507 N N . ASN A 1 184 ? 2.457 -11.264 15.435 1.00 97.75 184 ASN A N 1
ATOM 1508 C CA . ASN A 1 184 ? 2.716 -11.695 16.800 1.00 97.75 184 ASN A CA 1
ATOM 1509 C C . ASN A 1 184 ? 4.017 -11.049 17.294 1.00 97.75 184 ASN A C 1
ATOM 1511 O O . ASN A 1 184 ? 5.098 -11.284 16.753 1.00 97.75 184 ASN A O 1
ATOM 1515 N N . LEU A 1 185 ? 3.913 -10.221 18.328 1.00 96.12 185 LEU A N 1
ATOM 1516 C CA . LEU A 1 185 ? 5.006 -9.430 18.886 1.00 96.12 185 LEU A CA 1
ATOM 1517 C C . LEU A 1 185 ? 5.997 -10.256 19.715 1.00 96.12 185 LEU A C 1
ATOM 1519 O O . LEU A 1 185 ? 7.104 -9.785 19.958 1.00 96.12 185 LEU A O 1
ATOM 1523 N N . LYS A 1 186 ? 5.655 -11.484 20.132 1.00 94.81 186 LYS A N 1
ATOM 1524 C CA . LYS A 1 186 ? 6.589 -12.359 20.867 1.00 94.81 186 LYS A CA 1
ATOM 1525 C C . LYS A 1 186 ? 7.658 -12.947 19.952 1.00 94.81 186 LYS A C 1
ATOM 1527 O O . LYS A 1 186 ? 8.788 -13.148 20.383 1.00 94.81 186 LYS A O 1
ATOM 1532 N N . ASN A 1 187 ? 7.299 -13.254 18.706 1.00 96.44 187 ASN A N 1
ATOM 1533 C CA . ASN A 1 187 ? 8.190 -13.914 17.748 1.00 96.44 187 ASN A CA 1
ATOM 1534 C C . ASN A 1 187 ? 8.397 -13.126 16.442 1.00 96.44 187 ASN A C 1
ATOM 1536 O O . ASN A 1 187 ? 9.097 -13.606 15.551 1.00 96.44 187 ASN A O 1
ATOM 1540 N N . MET A 1 188 ? 7.807 -11.932 16.327 1.00 97.38 188 MET A N 1
ATOM 1541 C CA . MET A 1 188 ? 7.900 -11.039 15.167 1.00 97.38 188 MET A CA 1
ATOM 1542 C C . MET A 1 188 ? 7.426 -11.680 13.851 1.00 97.38 188 MET A C 1
ATOM 1544 O O . MET A 1 188 ? 7.903 -11.337 12.765 1.00 97.38 188 MET A O 1
ATOM 1548 N N . SER A 1 189 ? 6.486 -12.627 13.929 1.00 97.69 189 SER A N 1
ATOM 1549 C CA . SER A 1 189 ? 5.956 -13.346 12.768 1.00 97.69 189 SER A CA 1
ATOM 1550 C C . SER A 1 189 ? 4.577 -12.838 12.350 1.00 97.69 189 SER A C 1
ATOM 1552 O O . SER A 1 189 ? 3.798 -12.348 13.164 1.00 97.69 189 SER A O 1
ATOM 1554 N N . ILE A 1 190 ? 4.273 -12.953 11.057 1.00 98.25 190 ILE A N 1
ATOM 1555 C CA . ILE A 1 190 ? 2.935 -12.672 10.526 1.00 98.25 190 ILE A CA 1
ATOM 1556 C C . ILE A 1 190 ? 2.044 -13.870 10.865 1.00 98.25 190 ILE A C 1
ATOM 1558 O O . ILE A 1 190 ? 2.308 -14.966 10.369 1.00 98.25 190 ILE A O 1
ATOM 1562 N N . VAL A 1 191 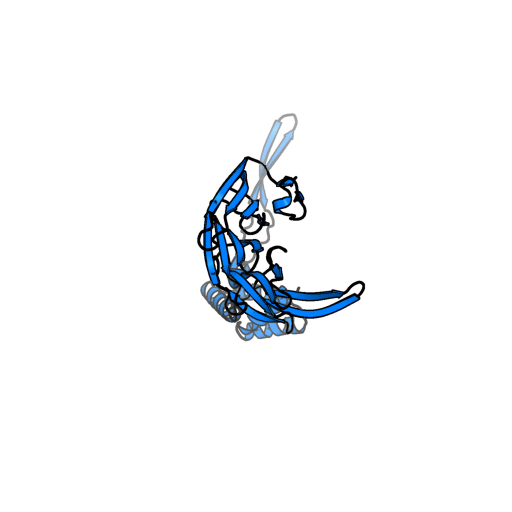? 0.989 -13.649 11.649 1.00 98.31 191 VAL A N 1
ATOM 1563 C CA . VAL A 1 191 ? 0.005 -14.681 12.026 1.00 98.31 191 VAL A CA 1
ATOM 1564 C C . VAL A 1 191 ? -1.265 -14.610 11.184 1.00 98.31 191 VAL A C 1
ATOM 1566 O O . VAL A 1 191 ? -1.808 -15.645 10.819 1.00 98.31 191 VAL A O 1
ATOM 1569 N N . GLY A 1 192 ? -1.676 -13.408 10.774 1.00 98.12 192 GLY A N 1
ATOM 1570 C CA . GLY A 1 192 ? -2.848 -13.192 9.926 1.00 98.12 192 GLY A CA 1
ATOM 1571 C C . GLY A 1 192 ? -2.571 -12.221 8.793 1.00 98.12 192 GLY A C 1
ATOM 1572 O O . GLY A 1 192 ? -1.682 -11.366 8.875 1.00 98.12 192 GLY A O 1
ATOM 1573 N N . LYS A 1 193 ? -3.330 -12.347 7.701 1.00 97.94 193 LYS A N 1
ATOM 1574 C CA . LYS A 1 193 ? -3.250 -11.410 6.575 1.00 97.94 193 LYS A CA 1
ATOM 1575 C C . LYS A 1 193 ? -4.544 -11.328 5.771 1.00 97.94 193 LYS A C 1
ATOM 1577 O O . LYS A 1 193 ? -5.169 -12.343 5.486 1.00 97.94 193 LYS A O 1
ATOM 1582 N N . LEU A 1 194 ? -4.834 -10.131 5.280 1.00 96.94 194 LEU A N 1
ATOM 1583 C CA . LEU A 1 194 ? -5.752 -9.864 4.177 1.00 96.94 194 LEU A CA 1
ATOM 1584 C C . LEU A 1 194 ? -4.963 -9.234 3.032 1.00 96.94 194 LEU A C 1
ATOM 1586 O O . LEU A 1 194 ? -4.195 -8.298 3.240 1.00 96.94 194 LEU A O 1
ATOM 1590 N N . VAL A 1 195 ? -5.127 -9.756 1.820 1.00 95.69 195 VAL A N 1
ATOM 1591 C CA . VAL A 1 195 ? -4.428 -9.281 0.615 1.00 95.69 195 VAL A CA 1
ATOM 1592 C C . VAL A 1 195 ? -5.419 -9.077 -0.524 1.00 95.69 195 VAL A C 1
ATOM 1594 O O . VAL A 1 195 ? -6.499 -9.660 -0.505 1.00 95.69 195 VAL A O 1
ATOM 1597 N N . GLY A 1 196 ? -5.062 -8.275 -1.529 1.00 93.06 196 GLY A N 1
ATOM 1598 C CA . GLY A 1 196 ? -5.956 -7.990 -2.654 1.00 93.06 196 GLY A CA 1
ATOM 1599 C C . GLY A 1 196 ? -7.116 -7.053 -2.307 1.00 93.06 196 GLY A C 1
ATOM 1600 O O . GLY A 1 196 ? -8.086 -6.990 -3.062 1.00 93.06 196 GLY A O 1
ATOM 1601 N N . LEU A 1 197 ? -7.043 -6.340 -1.177 1.00 91.62 197 LEU A N 1
ATOM 1602 C CA . LEU A 1 197 ? -8.080 -5.402 -0.759 1.00 91.62 197 LEU A CA 1
ATOM 1603 C C . LEU A 1 197 ? -8.034 -4.159 -1.648 1.00 91.62 197 LEU A C 1
ATOM 1605 O O . LEU A 1 197 ? -6.956 -3.615 -1.891 1.00 91.62 197 LEU A O 1
ATOM 1609 N N . ALA A 1 198 ? -9.201 -3.682 -2.088 1.00 88.50 198 ALA A N 1
ATOM 1610 C CA . ALA A 1 198 ? -9.336 -2.371 -2.721 1.00 88.50 198 ALA A CA 1
ATOM 1611 C C . ALA A 1 198 ? -8.324 -2.137 -3.868 1.00 88.50 198 ALA A C 1
ATOM 1613 O O . ALA A 1 198 ? -7.429 -1.288 -3.809 1.00 88.50 198 ALA A O 1
ATOM 1614 N N . ASN A 1 199 ? -8.424 -2.966 -4.912 1.00 90.56 199 ASN A N 1
ATOM 1615 C CA . ASN A 1 199 ? -7.470 -2.982 -6.021 1.00 90.56 199 ASN A CA 1
ATOM 1616 C C . ASN A 1 199 ? -7.340 -1.609 -6.700 1.00 90.56 199 ASN A C 1
ATOM 1618 O O . ASN A 1 199 ? -8.313 -1.018 -7.163 1.00 90.56 199 ASN A O 1
ATOM 1622 N N . ASN A 1 200 ? -6.096 -1.156 -6.860 1.00 89.06 200 ASN A N 1
ATOM 1623 C CA . ASN A 1 200 ? -5.713 0.155 -7.390 1.00 89.06 200 ASN A CA 1
ATOM 1624 C C . ASN A 1 200 ? -6.161 1.372 -6.559 1.00 89.06 200 ASN A C 1
ATOM 1626 O O . ASN A 1 200 ? -6.031 2.498 -7.045 1.00 89.06 200 ASN A O 1
ATOM 1630 N N . GLU A 1 201 ? -6.609 1.175 -5.322 1.00 88.81 201 GLU A N 1
ATOM 1631 C CA . GLU A 1 201 ? -6.942 2.249 -4.382 1.00 88.81 201 GLU A CA 1
ATOM 1632 C C . GLU A 1 201 ? -5.779 2.516 -3.423 1.00 88.81 201 GLU A C 1
ATOM 1634 O O . GLU A 1 201 ? -4.834 1.727 -3.315 1.00 88.81 201 GLU A O 1
ATOM 1639 N N . ARG A 1 202 ? -5.813 3.664 -2.752 1.00 87.88 202 ARG A N 1
ATOM 1640 C CA . ARG A 1 202 ? -4.844 4.061 -1.726 1.00 87.88 202 ARG A CA 1
ATOM 1641 C C . ARG A 1 202 ? -5.514 4.009 -0.354 1.00 87.88 202 ARG A C 1
ATOM 1643 O O . ARG A 1 202 ? -6.660 4.411 -0.259 1.00 87.88 202 ARG A O 1
ATOM 1650 N N . ILE A 1 203 ? -4.796 3.575 0.683 1.00 90.06 203 ILE A N 1
ATOM 1651 C CA . ILE A 1 203 ? -5.231 3.746 2.080 1.00 90.06 203 ILE A CA 1
ATOM 1652 C C . ILE A 1 203 ? -5.112 5.221 2.479 1.00 90.06 203 ILE A C 1
ATOM 1654 O O . ILE A 1 203 ? -4.085 5.848 2.201 1.00 90.06 203 ILE A O 1
ATOM 1658 N N . TYR A 1 204 ? -6.150 5.732 3.134 1.00 87.81 204 TYR A N 1
ATOM 1659 C CA . TYR A 1 204 ? -6.213 7.096 3.666 1.00 87.81 204 TYR A CA 1
ATOM 1660 C C . TYR A 1 204 ? -6.184 7.099 5.188 1.00 87.81 204 TYR A C 1
ATOM 1662 O O . TYR A 1 204 ? -5.332 7.737 5.790 1.00 87.81 204 TYR A O 1
ATOM 1670 N N . SER A 1 205 ? -7.028 6.277 5.805 1.00 88.88 205 SER A N 1
ATOM 1671 C CA . SER A 1 205 ? -7.117 6.177 7.255 1.00 88.88 205 SER A CA 1
ATOM 1672 C C . SER A 1 205 ? -7.330 4.737 7.680 1.00 88.88 205 SER A C 1
ATOM 1674 O O . SER A 1 205 ? -7.903 3.940 6.931 1.00 88.88 205 SER A O 1
ATOM 1676 N N . ALA A 1 206 ? -6.904 4.408 8.892 1.00 92.50 206 ALA A N 1
ATOM 1677 C CA . ALA A 1 206 ? -7.349 3.205 9.565 1.00 92.50 206 ALA A CA 1
ATOM 1678 C C . ALA A 1 206 ? -7.623 3.507 11.035 1.00 92.50 206 ALA A C 1
ATOM 1680 O O . ALA A 1 206 ? -7.069 4.452 11.599 1.00 92.50 206 ALA A O 1
ATOM 1681 N N . ARG A 1 207 ? -8.518 2.724 11.631 1.00 93.50 207 ARG A N 1
ATOM 1682 C CA . ARG A 1 207 ? -8.807 2.811 13.053 1.00 93.50 207 ARG A CA 1
ATOM 1683 C C . ARG A 1 207 ? -9.184 1.459 13.629 1.00 93.50 207 ARG A C 1
ATOM 1685 O O . ARG A 1 207 ? -10.142 0.851 13.161 1.00 93.50 207 ARG A O 1
ATOM 1692 N N . LEU A 1 208 ? -8.498 1.014 14.670 1.00 94.50 208 LEU A N 1
ATOM 1693 C CA . LEU A 1 208 ? -8.939 -0.113 15.478 1.00 94.50 208 LEU A CA 1
ATOM 1694 C C . LEU A 1 208 ? -9.914 0.380 16.552 1.00 94.50 208 LEU A C 1
ATOM 1696 O O . LEU A 1 208 ? -9.638 1.322 17.298 1.00 94.50 208 LEU A O 1
ATOM 1700 N N . LEU A 1 209 ? -11.070 -0.271 16.638 1.00 93.94 209 LEU A N 1
ATOM 1701 C CA . LEU A 1 209 ? -11.990 -0.114 17.754 1.00 93.94 209 LEU A CA 1
ATOM 1702 C C . LEU A 1 209 ? -12.469 -1.495 18.192 1.00 93.94 209 LEU A C 1
ATOM 1704 O O . LEU A 1 209 ? -13.115 -2.214 17.426 1.00 93.94 209 LEU A O 1
ATOM 1708 N N . ASN A 1 210 ? -12.150 -1.859 19.434 1.00 91.25 210 ASN A N 1
ATOM 1709 C CA . ASN A 1 210 ? -12.323 -3.214 19.951 1.00 91.25 210 ASN A CA 1
ATOM 1710 C C . ASN A 1 210 ? -11.640 -4.230 19.013 1.00 91.25 210 ASN A C 1
ATOM 1712 O O . ASN A 1 210 ? -10.448 -4.114 18.747 1.00 91.25 210 ASN A O 1
ATOM 1716 N N . ASN A 1 211 ? -12.402 -5.180 18.470 1.00 95.81 211 ASN A N 1
ATOM 1717 C CA . ASN A 1 211 ? -11.905 -6.205 17.554 1.00 95.81 211 ASN A CA 1
ATOM 1718 C C . ASN A 1 211 ? -12.194 -5.889 16.079 1.00 95.81 211 ASN A C 1
ATOM 1720 O O . ASN A 1 211 ? -12.097 -6.784 15.241 1.00 95.81 211 ASN A O 1
ATOM 1724 N N . ILE A 1 212 ? -12.589 -4.654 15.750 1.00 97.50 212 ILE A N 1
ATOM 1725 C CA . ILE A 1 212 ? -12.875 -4.245 14.373 1.00 97.50 212 ILE A CA 1
ATOM 1726 C C . ILE A 1 212 ? -11.849 -3.214 13.918 1.00 97.50 212 ILE A C 1
ATOM 1728 O O . ILE A 1 212 ? -11.742 -2.121 14.474 1.00 97.50 212 ILE A O 1
ATOM 1732 N N . PHE A 1 213 ? -11.111 -3.563 12.871 1.00 96.81 213 PHE A N 1
ATOM 1733 C CA . PHE A 1 213 ? -10.180 -2.685 12.189 1.00 96.81 213 PHE A CA 1
ATOM 1734 C C . PHE A 1 213 ? -10.879 -2.018 11.002 1.00 96.81 213 PHE A C 1
ATOM 1736 O O . PHE A 1 213 ? -11.179 -2.641 9.981 1.00 96.81 213 PHE A O 1
ATOM 1743 N N . TYR A 1 214 ? -11.172 -0.735 11.153 1.00 95.38 214 TYR A N 1
ATOM 1744 C CA . TYR A 1 214 ? -11.773 0.093 10.125 1.00 95.38 214 TYR A CA 1
ATOM 1745 C C . TYR A 1 214 ? -10.700 0.612 9.177 1.00 95.38 214 TYR A C 1
ATOM 1747 O O . TYR A 1 214 ? -9.682 1.126 9.631 1.00 95.38 214 TYR A O 1
ATOM 1755 N N . LEU A 1 215 ? -10.912 0.501 7.867 1.00 94.44 215 LEU A N 1
ATOM 1756 C CA . LEU A 1 215 ? -9.936 0.935 6.866 1.00 94.44 215 LEU A CA 1
ATOM 1757 C C . LEU A 1 215 ? -10.614 1.716 5.745 1.00 94.44 215 LEU A C 1
ATOM 1759 O O . LEU A 1 215 ? -11.518 1.208 5.086 1.00 94.44 215 LEU A O 1
ATOM 1763 N N . VAL A 1 216 ? -10.133 2.930 5.500 1.00 92.25 216 VAL A N 1
ATOM 1764 C CA . VAL A 1 216 ? -10.580 3.794 4.406 1.00 92.25 216 VAL A CA 1
ATOM 1765 C C . VAL A 1 216 ? -9.646 3.618 3.220 1.00 92.25 216 VAL A C 1
ATOM 1767 O O . VAL A 1 216 ? -8.430 3.814 3.349 1.00 92.25 216 VAL A O 1
ATOM 1770 N N . THR A 1 217 ? -10.201 3.290 2.053 1.00 87.69 217 THR A N 1
ATOM 1771 C CA . THR A 1 217 ? -9.436 3.243 0.803 1.00 87.69 217 THR A CA 1
ATOM 1772 C C . THR A 1 217 ? -10.123 4.009 -0.315 1.00 87.69 217 THR A C 1
ATOM 1774 O O . THR A 1 217 ? -11.273 3.727 -0.624 1.00 87.69 217 THR A O 1
ATOM 1777 N N . PHE A 1 218 ? -9.379 4.885 -1.000 1.00 79.62 218 PHE A N 1
ATOM 1778 C CA . PHE A 1 218 ? -9.940 5.752 -2.035 1.00 79.62 218 PHE A CA 1
ATOM 1779 C C . PHE A 1 218 ? -9.229 5.631 -3.380 1.00 79.62 218 PHE A C 1
ATOM 1781 O O . PHE A 1 218 ? -8.000 5.490 -3.488 1.00 79.62 218 PHE A O 1
ATOM 1788 N N . ARG A 1 219 ? -10.027 5.817 -4.433 1.00 70.25 219 ARG A N 1
ATOM 1789 C CA . ARG A 1 219 ? -9.572 6.224 -5.770 1.00 70.25 219 ARG A CA 1
ATOM 1790 C C . ARG A 1 219 ? -10.482 7.295 -6.373 1.00 70.25 219 ARG A C 1
ATOM 1792 O O . ARG A 1 219 ? -9.977 8.240 -6.973 1.00 70.25 219 ARG A O 1
ATOM 1799 N N . THR A 1 220 ? -11.803 7.126 -6.268 1.00 59.56 220 THR A N 1
ATOM 1800 C CA . THR A 1 220 ? -12.814 8.074 -6.789 1.00 59.56 220 THR A CA 1
ATOM 1801 C C . THR A 1 220 ? -14.126 8.029 -5.988 1.00 59.56 220 THR A C 1
ATOM 1803 O O . THR A 1 220 ? -14.753 9.068 -5.815 1.00 59.56 220 THR A O 1
ATOM 1806 N N . ILE A 1 221 ? -14.521 6.857 -5.470 1.00 62.84 221 ILE A N 1
ATOM 1807 C CA . ILE A 1 221 ? -15.598 6.659 -4.481 1.00 62.84 221 ILE A CA 1
ATOM 1808 C C . ILE A 1 221 ? -15.079 5.628 -3.469 1.00 62.84 221 ILE A C 1
ATOM 1810 O O . ILE A 1 221 ? -14.624 4.565 -3.890 1.00 62.84 221 ILE A O 1
ATOM 1814 N N . ASP A 1 222 ? -15.109 5.971 -2.182 1.00 63.09 222 ASP A N 1
ATOM 1815 C CA . ASP A 1 222 ? -14.586 5.164 -1.072 1.00 63.09 222 ASP A CA 1
ATOM 1816 C C . ASP A 1 222 ? -15.483 3.976 -0.754 1.00 63.09 222 ASP A C 1
ATOM 1818 O O . ASP A 1 222 ? -16.707 4.090 -0.844 1.00 63.09 222 ASP A O 1
ATOM 1822 N N . PRO A 1 223 ? -14.899 2.873 -0.274 1.00 82.88 223 PRO A N 1
ATOM 1823 C CA . PRO A 1 223 ? -15.430 2.152 0.874 1.00 82.88 223 PRO A CA 1
ATOM 1824 C C . PRO A 1 223 ? -14.620 2.416 2.158 1.00 82.88 223 PRO A C 1
ATOM 1826 O O . PRO A 1 223 ? -13.398 2.279 2.189 1.00 82.88 223 PRO A O 1
ATOM 1829 N N . LEU A 1 224 ? -15.325 2.684 3.257 1.00 93.25 224 LEU A N 1
ATOM 1830 C CA . LEU A 1 224 ? -14.863 2.378 4.610 1.00 93.25 224 LEU A CA 1
ATOM 1831 C C . LEU A 1 224 ? -15.139 0.894 4.871 1.00 93.25 224 LEU A C 1
ATOM 1833 O O . LEU A 1 224 ? -16.303 0.506 4.941 1.00 93.25 224 LEU A O 1
ATOM 1837 N N . TYR A 1 225 ? -14.108 0.068 5.010 1.00 95.31 225 TYR A N 1
ATOM 1838 C CA . TYR A 1 225 ? -14.246 -1.347 5.370 1.00 95.31 225 TYR A CA 1
ATOM 1839 C C . TYR A 1 225 ? -14.296 -1.533 6.884 1.00 95.31 225 TYR A C 1
ATOM 1841 O O . TYR A 1 225 ? -13.535 -0.884 7.596 1.00 95.31 225 TYR A O 1
ATOM 1849 N N . ALA A 1 226 ? -15.113 -2.476 7.352 1.00 97.19 226 ALA A N 1
ATOM 1850 C CA . ALA A 1 226 ? -14.989 -3.085 8.673 1.00 97.19 226 ALA A CA 1
ATOM 1851 C C . ALA A 1 226 ? -14.332 -4.460 8.535 1.00 97.19 226 ALA A C 1
ATOM 1853 O O . ALA A 1 226 ? -14.851 -5.345 7.843 1.00 97.19 226 ALA A O 1
ATOM 1854 N N . ILE A 1 227 ? -13.190 -4.631 9.196 1.00 97.94 227 ILE A N 1
ATOM 1855 C CA . ILE A 1 227 ? -12.426 -5.874 9.207 1.00 97.94 227 ILE A CA 1
ATOM 1856 C C . ILE A 1 227 ? -12.471 -6.449 10.620 1.00 97.94 227 ILE A C 1
ATOM 1858 O O . ILE A 1 227 ? -11.921 -5.861 11.543 1.00 97.94 227 ILE A O 1
ATOM 1862 N N . ASP A 1 228 ? -13.112 -7.599 10.786 1.00 98.19 228 ASP A N 1
ATOM 1863 C CA . ASP A 1 228 ? -13.045 -8.378 12.016 1.00 98.19 228 ASP A CA 1
ATOM 1864 C C . ASP A 1 228 ? -11.640 -8.965 12.176 1.00 98.19 228 ASP A C 1
ATOM 1866 O O . ASP A 1 228 ? -11.133 -9.660 11.289 1.00 98.19 228 ASP A O 1
ATOM 1870 N N . VAL A 1 229 ? -11.014 -8.649 13.306 1.00 98.06 229 VAL A N 1
ATOM 1871 C CA . VAL A 1 229 ? -9.688 -9.122 13.715 1.00 98.06 229 VAL A CA 1
ATOM 1872 C C . VAL A 1 229 ? -9.737 -9.857 15.059 1.00 98.06 229 VAL A C 1
ATOM 1874 O O . VAL A 1 229 ? -8.695 -10.098 15.661 1.00 98.06 229 VAL A O 1
ATOM 1877 N N . SER A 1 230 ? -10.933 -10.241 15.525 1.00 97.50 230 SER A N 1
ATOM 1878 C CA . SER A 1 230 ? -11.130 -10.999 16.770 1.00 97.50 230 SER A CA 1
ATOM 1879 C C . SER A 1 230 ? -10.401 -12.344 16.780 1.00 97.50 230 SER A C 1
ATOM 1881 O O . SER A 1 230 ? -9.951 -12.782 17.836 1.00 97.50 230 SER A O 1
ATOM 1883 N N . ASN A 1 231 ? -10.250 -12.975 15.610 1.00 97.69 231 ASN A N 1
ATOM 1884 C CA . ASN A 1 231 ? -9.304 -14.059 15.379 1.00 97.69 231 ASN A CA 1
ATOM 1885 C C . ASN A 1 231 ? -8.072 -13.513 14.624 1.00 97.69 231 ASN A C 1
ATOM 1887 O O . ASN A 1 231 ? -8.148 -13.331 13.404 1.00 97.69 231 ASN A O 1
ATOM 1891 N N . PRO A 1 232 ? -6.929 -13.290 15.306 1.00 97.38 232 PRO A N 1
ATOM 1892 C CA . PRO A 1 232 ? -5.709 -12.758 14.698 1.00 97.38 232 PRO A CA 1
ATOM 1893 C C . PRO A 1 232 ? -5.168 -13.567 13.515 1.00 97.38 232 PRO A C 1
ATOM 1895 O O . PRO A 1 232 ? -4.480 -13.007 12.664 1.00 97.38 232 PRO A O 1
ATOM 1898 N N . GLU A 1 233 ? -5.449 -14.869 13.446 1.00 97.75 233 GLU A N 1
ATOM 1899 C CA . GLU A 1 233 ? -4.970 -15.741 12.366 1.00 97.75 233 GLU A CA 1
ATOM 1900 C C . GLU A 1 233 ? -5.858 -15.673 11.117 1.00 97.75 233 GLU A C 1
ATOM 1902 O O . GLU A 1 233 ? -5.405 -15.941 10.001 1.00 97.75 233 GLU A O 1
ATOM 1907 N N . GLU A 1 234 ? -7.117 -15.263 11.280 1.00 97.69 234 GLU A N 1
ATOM 1908 C CA . GLU A 1 234 ? -8.121 -15.273 10.219 1.00 97.69 234 GLU A CA 1
ATOM 1909 C C . GLU A 1 234 ? -8.914 -13.952 10.152 1.00 97.69 234 GLU A C 1
ATOM 1911 O O . GLU A 1 234 ? -10.134 -13.953 10.335 1.00 97.69 234 GLU A O 1
ATOM 1916 N N . PRO A 1 235 ? -8.249 -12.811 9.874 1.00 97.88 235 PRO A N 1
ATOM 1917 C CA . PRO A 1 235 ? -8.935 -11.533 9.706 1.00 97.88 235 PRO A CA 1
ATOM 1918 C C . PRO A 1 235 ? -9.910 -11.568 8.522 1.00 97.88 235 PRO A C 1
ATOM 1920 O O . PRO A 1 235 ? -9.582 -12.110 7.462 1.00 97.88 235 PRO A O 1
ATOM 1923 N N . LYS A 1 236 ? -11.096 -10.961 8.667 1.00 97.81 236 LYS A N 1
ATOM 1924 C CA . LYS A 1 236 ? -12.182 -11.020 7.665 1.00 97.81 236 LYS A CA 1
ATOM 1925 C C . LYS A 1 236 ? -12.852 -9.673 7.459 1.00 97.81 236 LYS A C 1
ATOM 1927 O O . LYS A 1 236 ? -13.155 -8.967 8.406 1.00 97.81 236 LYS A O 1
ATOM 1932 N N . ILE A 1 237 ? -13.158 -9.340 6.210 1.00 97.44 237 ILE A N 1
ATOM 1933 C CA . ILE A 1 237 ? -14.029 -8.199 5.907 1.00 97.44 237 ILE A CA 1
ATOM 1934 C C . ILE A 1 237 ? -15.463 -8.619 6.229 1.00 97.44 237 ILE A C 1
ATOM 1936 O O . ILE A 1 237 ? -15.948 -9.595 5.658 1.00 97.44 237 ILE A O 1
ATOM 1940 N N . ILE A 1 238 ? -16.132 -7.883 7.113 1.00 97.75 238 ILE A N 1
ATOM 1941 C CA . ILE A 1 238 ? -17.505 -8.188 7.550 1.00 97.75 238 ILE A CA 1
ATOM 1942 C C . ILE A 1 238 ? -18.529 -7.149 7.090 1.00 97.75 238 ILE A C 1
ATOM 1944 O O . ILE A 1 238 ? -19.721 -7.434 7.064 1.00 97.75 238 ILE A O 1
ATOM 1948 N N . GLY A 1 239 ? -18.078 -5.964 6.678 1.00 95.75 239 GLY A N 1
ATOM 1949 C CA . GLY A 1 239 ? -18.953 -4.903 6.198 1.00 95.75 239 GLY A CA 1
ATOM 1950 C C . GLY A 1 239 ? -18.189 -3.804 5.479 1.00 95.75 239 GLY A C 1
ATOM 1951 O O . GLY A 1 239 ? -16.955 -3.751 5.498 1.00 95.75 239 GLY A O 1
ATOM 1952 N N . PHE A 1 240 ? -18.934 -2.928 4.814 1.00 94.56 240 PHE A N 1
ATOM 1953 C CA . PHE A 1 240 ? -18.387 -1.720 4.217 1.00 94.56 240 PHE A CA 1
ATOM 1954 C C . PHE A 1 240 ? -19.457 -0.632 4.086 1.00 94.56 240 PHE A C 1
ATOM 1956 O O . PHE A 1 240 ? -20.634 -0.930 3.896 1.00 94.56 240 PHE A O 1
ATOM 1963 N N . LEU A 1 241 ? -19.037 0.631 4.100 1.00 93.44 241 LEU A N 1
ATOM 1964 C CA . LEU A 1 241 ? -19.861 1.781 3.727 1.00 93.44 241 LEU A CA 1
ATOM 1965 C C . LEU A 1 241 ? -19.227 2.486 2.537 1.00 93.44 241 LEU A C 1
ATOM 1967 O O . LEU A 1 241 ? -18.078 2.906 2.626 1.00 93.44 241 LEU A O 1
ATOM 1971 N N . LYS A 1 242 ? -19.984 2.659 1.448 1.00 90.88 242 LYS A N 1
ATOM 1972 C CA . LYS A 1 242 ? -19.550 3.460 0.299 1.00 90.88 242 LYS A CA 1
ATOM 1973 C C . LYS A 1 242 ? -20.218 4.824 0.290 1.00 90.88 242 LYS A C 1
ATOM 1975 O O . LYS A 1 242 ? -21.438 4.896 0.165 1.00 90.88 242 LYS A O 1
ATOM 1980 N N . ILE A 1 243 ? -19.417 5.882 0.372 1.00 88.25 243 ILE A N 1
ATOM 1981 C CA . ILE A 1 243 ? -19.873 7.278 0.345 1.00 88.25 243 ILE A CA 1
ATOM 1982 C C . ILE A 1 243 ? -18.937 8.138 -0.519 1.00 88.25 243 ILE A C 1
ATOM 1984 O O . ILE A 1 243 ? -17.775 7.775 -0.710 1.00 88.25 243 ILE A O 1
ATOM 1988 N N . PRO A 1 244 ? -19.416 9.266 -1.077 1.00 87.69 244 PRO A N 1
ATOM 1989 C CA . PRO A 1 244 ? -18.561 10.216 -1.779 1.00 87.69 244 PRO A CA 1
ATOM 1990 C C . PRO A 1 244 ? -17.496 10.832 -0.868 1.00 87.69 244 PRO A C 1
ATOM 1992 O O . PRO A 1 244 ? -17.723 11.042 0.328 1.00 87.69 244 PRO A O 1
ATOM 1995 N N . GLY A 1 245 ? -16.362 11.182 -1.477 1.00 86.75 245 GLY A N 1
ATOM 1996 C CA . GLY A 1 245 ? -15.194 11.680 -0.757 1.00 86.75 245 GLY A CA 1
ATOM 1997 C C . GLY A 1 245 ? -14.471 10.578 0.007 1.00 86.75 245 GLY A C 1
ATOM 1998 O O . GLY A 1 245 ? -14.743 9.399 -0.204 1.00 86.75 245 GLY A O 1
ATOM 1999 N N . PHE A 1 246 ? -13.547 10.988 0.869 1.00 86.19 246 PHE A N 1
ATOM 2000 C CA . PHE A 1 246 ? -12.828 10.092 1.763 1.00 86.19 246 PHE A CA 1
ATOM 2001 C C . PHE A 1 246 ? -12.538 10.723 3.110 1.00 86.19 246 PHE A C 1
ATOM 2003 O O . PHE A 1 246 ? -12.523 11.947 3.231 1.00 86.19 246 PHE A O 1
ATOM 2010 N N . SER A 1 247 ? -12.307 9.878 4.116 1.00 87.75 247 SER A N 1
ATOM 2011 C CA . SER A 1 247 ? -11.835 10.304 5.439 1.00 87.75 247 SER A CA 1
ATOM 2012 C C . SER A 1 247 ? -10.321 10.105 5.539 1.00 87.75 247 SER A C 1
ATOM 2014 O O . SER A 1 247 ? -9.842 8.984 5.395 1.00 87.75 247 SER A O 1
ATOM 2016 N N . GLU A 1 248 ? -9.578 11.182 5.797 1.00 87.38 248 GLU A N 1
ATOM 2017 C CA . GLU A 1 248 ? -8.144 11.129 6.142 1.00 87.38 248 GLU A CA 1
ATOM 2018 C C . GLU A 1 248 ? -7.953 10.714 7.606 1.00 87.38 248 GLU A C 1
ATOM 2020 O O . GLU A 1 248 ? -7.037 9.974 7.953 1.00 87.38 248 GLU A O 1
ATOM 2025 N N . CYS A 1 249 ? -8.864 11.145 8.479 1.00 88.00 249 CYS A N 1
ATOM 2026 C CA . CYS A 1 249 ? -8.823 10.852 9.903 1.00 88.00 249 CYS A CA 1
ATOM 2027 C C . CYS A 1 249 ? -10.120 10.175 10.346 1.00 88.00 249 CYS A C 1
ATOM 2029 O O . CYS A 1 249 ? -11.213 10.658 10.043 1.00 88.00 249 CYS A O 1
ATOM 2031 N N . LEU A 1 250 ? -9.985 9.072 11.080 1.00 89.94 250 LEU A N 1
ATOM 2032 C CA . LEU A 1 250 ? -11.069 8.394 11.779 1.00 89.94 250 LEU A CA 1
ATOM 2033 C C . LEU A 1 250 ? -10.844 8.498 13.286 1.00 89.94 250 LEU A C 1
ATOM 2035 O O . LEU A 1 250 ? -9.815 8.059 13.803 1.00 89.94 250 LEU A O 1
ATOM 2039 N N . HIS A 1 251 ? -11.829 9.029 14.003 1.00 89.19 251 HIS A N 1
ATOM 2040 C CA . HIS A 1 251 ? -11.772 9.164 15.451 1.00 89.19 251 HIS A CA 1
ATOM 2041 C C . HIS A 1 251 ? -12.994 8.527 16.131 1.00 89.19 251 HIS A C 1
ATOM 2043 O O . HIS A 1 251 ? -14.121 8.930 15.845 1.00 89.19 251 HIS A O 1
ATOM 2049 N N . PRO A 1 252 ? -12.812 7.568 17.054 1.00 90.81 252 PRO A N 1
ATOM 2050 C CA . PRO A 1 252 ? -13.915 6.988 17.814 1.00 90.81 252 PRO A CA 1
ATOM 2051 C C . PRO A 1 252 ? -14.595 7.986 18.749 1.00 90.81 252 PRO A C 1
ATOM 2053 O O . PRO A 1 252 ? -13.938 8.686 19.514 1.00 90.81 252 PRO A O 1
ATOM 2056 N N . LEU A 1 253 ? -15.926 8.004 18.736 1.00 89.88 253 LEU A N 1
ATOM 2057 C CA . LEU A 1 253 ? -16.762 8.762 19.666 1.00 89.88 253 LEU A CA 1
ATOM 2058 C C . LEU A 1 253 ? -17.579 7.786 20.524 1.00 89.88 253 LEU A C 1
ATOM 2060 O O . LEU A 1 253 ? -18.787 7.633 20.356 1.00 89.88 253 LEU A O 1
ATOM 2064 N N . GLY A 1 254 ? -16.896 7.111 21.449 1.00 87.88 254 GLY A N 1
ATOM 2065 C CA . GLY A 1 254 ? -17.453 5.979 22.195 1.00 87.88 254 GLY A CA 1
ATOM 2066 C C . GLY A 1 254 ? -17.281 4.659 21.438 1.00 87.88 254 GLY A C 1
ATOM 2067 O O . GLY A 1 254 ? -16.355 4.525 20.640 1.00 87.88 254 GLY A O 1
ATOM 2068 N N . SER A 1 255 ? -18.148 3.679 21.706 1.00 88.88 255 SER A N 1
ATOM 2069 C CA . SER A 1 255 ? -18.075 2.337 21.103 1.00 88.88 255 SER A CA 1
ATOM 2070 C C . SER A 1 255 ? -18.740 2.227 19.730 1.00 88.88 255 SER A C 1
ATOM 2072 O O . SER A 1 255 ? -18.360 1.364 18.945 1.00 88.88 255 SER A O 1
ATOM 2074 N N . ASP A 1 256 ? -19.708 3.100 19.441 1.00 93.88 256 ASP A N 1
ATOM 2075 C CA . ASP A 1 256 ? -20.671 2.881 18.350 1.00 93.88 256 ASP A CA 1
ATOM 2076 C C . ASP A 1 256 ? -20.595 3.947 17.250 1.00 93.88 256 ASP A C 1
ATOM 2078 O O . ASP A 1 256 ? -21.342 3.891 16.272 1.00 93.88 256 ASP A O 1
ATOM 2082 N N . LEU A 1 257 ? -19.713 4.937 17.398 1.00 94.31 257 LEU A N 1
ATOM 2083 C CA . LEU A 1 257 ? -19.598 6.060 16.475 1.00 94.31 257 LEU A CA 1
ATOM 2084 C C . LEU A 1 257 ? -18.149 6.288 16.050 1.00 94.31 257 LEU A C 1
ATOM 2086 O O . LEU A 1 257 ? -17.238 6.284 16.879 1.00 94.31 257 LEU A O 1
ATOM 2090 N N . LEU A 1 258 ? -17.957 6.581 14.765 1.00 93.19 258 LEU A N 1
ATOM 2091 C CA . LEU A 1 258 ? -16.715 7.128 14.223 1.00 93.19 258 LEU A CA 1
ATOM 2092 C C . LEU A 1 258 ? -16.980 8.510 13.641 1.00 93.19 258 LEU A C 1
ATOM 2094 O O . LEU A 1 258 ? -17.906 8.708 12.858 1.00 93.19 258 LEU A O 1
ATOM 2098 N N . LEU A 1 259 ? -16.128 9.461 13.986 1.00 92.00 259 LEU A N 1
ATOM 2099 C CA . LEU A 1 259 ? -16.012 10.725 13.288 1.00 92.00 259 LEU A CA 1
ATOM 2100 C C . LEU A 1 259 ? -14.988 10.569 12.163 1.00 92.00 259 LEU A C 1
ATOM 2102 O O . LEU A 1 259 ? -13.820 10.288 12.426 1.00 92.00 259 LEU A O 1
ATOM 2106 N N . GLY A 1 260 ? -15.422 10.766 10.925 1.00 91.38 260 GLY A N 1
ATOM 2107 C CA . GLY A 1 260 ? -14.554 10.886 9.763 1.00 91.38 260 GLY A CA 1
ATOM 2108 C C . GLY A 1 260 ? -14.321 12.349 9.415 1.00 91.38 260 GLY A C 1
ATOM 2109 O O . GLY A 1 260 ? -15.281 13.105 9.269 1.00 91.38 260 GLY A O 1
ATOM 2110 N N . VAL A 1 261 ? -13.066 12.754 9.241 1.00 91.12 261 VAL A N 1
ATOM 2111 C CA . VAL A 1 261 ? -12.725 14.055 8.651 1.00 91.12 261 VAL A CA 1
ATOM 2112 C C . VAL A 1 261 ? -11.867 13.832 7.419 1.00 91.12 261 VAL A C 1
ATOM 2114 O O . VAL A 1 261 ? -10.891 13.083 7.453 1.00 91.12 261 VAL A O 1
ATOM 2117 N N . GLY A 1 262 ? -12.228 14.477 6.318 1.00 90.94 262 GLY A N 1
ATOM 2118 C CA . GLY A 1 262 ? -11.499 14.363 5.065 1.00 90.94 262 GLY A CA 1
ATOM 2119 C C . GLY A 1 262 ? -12.065 15.268 3.983 1.00 90.94 262 GLY A C 1
ATOM 2120 O O . GLY A 1 262 ? -12.490 16.385 4.273 1.00 90.94 262 GLY A O 1
ATOM 2121 N N . ILE A 1 263 ? -12.050 14.815 2.732 1.00 91.06 263 ILE A N 1
ATOM 2122 C CA . ILE A 1 263 ? -12.335 15.655 1.563 1.00 91.06 263 ILE A CA 1
ATOM 2123 C C . ILE A 1 263 ? -13.379 15.010 0.652 1.00 91.06 263 ILE A C 1
ATOM 2125 O O . ILE A 1 263 ? -13.316 13.823 0.340 1.00 91.06 263 ILE A O 1
ATOM 2129 N N . GLU A 1 264 ? -14.311 15.823 0.155 1.00 91.56 264 GLU A N 1
ATOM 2130 C CA . GLU A 1 264 ? -15.240 15.475 -0.924 1.00 91.56 264 GLU A CA 1
ATOM 2131 C C . GLU A 1 264 ? -15.208 16.577 -1.993 1.00 91.56 264 GLU A C 1
ATOM 2133 O O . GLU A 1 264 ? -15.855 17.612 -1.853 1.00 91.56 264 GLU A O 1
ATOM 2138 N N . GLY A 1 265 ? -14.437 16.383 -3.068 1.00 90.12 265 GLY A N 1
ATOM 2139 C CA . GLY A 1 265 ? -14.222 17.436 -4.069 1.00 90.12 265 GLY A CA 1
ATOM 2140 C C . GLY A 1 265 ? -13.538 18.660 -3.450 1.00 90.12 265 GLY A C 1
ATOM 2141 O O . GLY A 1 265 ? -12.480 18.522 -2.847 1.00 90.12 265 GLY A O 1
ATOM 2142 N N . ASP A 1 266 ? -14.160 19.837 -3.556 1.00 91.69 266 ASP A N 1
ATOM 2143 C CA . ASP A 1 266 ? -13.658 21.091 -2.962 1.00 91.69 266 ASP A CA 1
ATOM 2144 C C . ASP A 1 266 ? -14.186 21.341 -1.535 1.00 91.69 266 ASP A C 1
ATOM 2146 O O . ASP A 1 266 ? -14.150 22.474 -1.042 1.00 91.69 266 ASP A O 1
ATOM 2150 N N . TYR A 1 267 ? -14.761 20.325 -0.888 1.00 93.94 267 TYR A N 1
ATOM 2151 C CA . TYR A 1 267 ? -15.338 20.441 0.448 1.00 93.94 267 TYR A CA 1
ATOM 2152 C C . TYR A 1 267 ? -14.473 19.729 1.483 1.00 93.94 267 TYR A C 1
ATOM 2154 O O . TYR A 1 267 ? -14.172 18.543 1.332 1.00 93.94 267 TYR A O 1
ATOM 2162 N N . LEU A 1 268 ? -14.186 20.423 2.586 1.00 92.56 268 LEU A N 1
ATOM 2163 C CA . LEU A 1 268 ? -13.852 19.769 3.844 1.00 92.56 268 LEU A CA 1
ATOM 2164 C C . LEU A 1 268 ? -15.099 19.026 4.323 1.00 92.56 268 LEU A C 1
ATOM 2166 O O . LEU A 1 268 ? -16.156 19.636 4.512 1.00 92.56 268 LEU A O 1
ATOM 2170 N N . LYS A 1 269 ? -14.977 17.711 4.475 1.00 92.25 269 LYS A N 1
ATOM 2171 C CA . LYS A 1 269 ? -16.049 16.803 4.873 1.00 92.25 269 LYS A CA 1
ATOM 2172 C C . LYS A 1 269 ? -15.823 16.350 6.307 1.00 92.25 269 LYS A C 1
ATOM 2174 O O . LYS A 1 269 ? -14.763 15.822 6.629 1.00 92.25 269 LYS A O 1
ATOM 2179 N N . ILE A 1 270 ? -16.842 16.517 7.141 1.00 92.69 270 ILE A N 1
ATOM 2180 C CA . ILE A 1 270 ? -16.895 16.001 8.508 1.00 92.69 270 ILE A CA 1
ATOM 2181 C C . ILE A 1 270 ? -18.138 15.122 8.593 1.00 92.69 270 ILE A C 1
ATOM 2183 O O . ILE A 1 270 ? -19.258 15.600 8.423 1.00 92.69 270 ILE A O 1
ATOM 2187 N N . SER A 1 271 ? -17.935 13.832 8.810 1.00 93.12 271 SER A N 1
ATOM 2188 C CA . SER A 1 271 ? -18.967 12.806 8.761 1.00 93.12 271 SER A CA 1
ATOM 2189 C C . SER A 1 271 ? -19.049 12.080 10.095 1.00 93.12 271 SER A C 1
ATOM 2191 O O . SER A 1 271 ? -18.026 11.721 10.675 1.00 93.12 271 SER A O 1
ATOM 2193 N N . LEU A 1 272 ? -20.263 11.862 10.589 1.00 94.38 272 LEU A N 1
ATOM 2194 C CA . LEU A 1 272 ? -20.514 11.004 11.738 1.00 94.38 272 LEU A CA 1
ATOM 2195 C C . LEU A 1 272 ? -21.073 9.677 11.239 1.00 94.38 272 LEU A C 1
ATOM 2197 O O . LEU A 1 272 ? -22.117 9.631 10.585 1.00 94.38 272 LEU A O 1
ATOM 2201 N N . LEU A 1 273 ? -20.377 8.603 11.576 1.00 95.31 273 LEU A N 1
ATOM 2202 C CA . LEU A 1 273 ? -20.647 7.257 11.110 1.00 95.31 273 LEU A CA 1
ATOM 2203 C C . LEU A 1 273 ? -21.132 6.416 12.284 1.00 95.31 273 LEU A C 1
ATOM 2205 O O . LEU A 1 273 ? -20.461 6.339 13.311 1.00 95.31 273 LEU A O 1
ATOM 2209 N N . ASN A 1 274 ? -22.285 5.778 12.122 1.00 96.25 274 ASN A N 1
ATOM 2210 C CA . ASN A 1 274 ? -22.768 4.757 13.033 1.00 96.25 274 ASN A CA 1
ATOM 2211 C C . ASN A 1 274 ? -22.139 3.413 12.663 1.00 96.25 274 ASN A C 1
ATOM 2213 O O . ASN A 1 274 ? -22.296 2.941 11.535 1.00 96.25 274 ASN A O 1
ATOM 2217 N N . ILE A 1 275 ? -21.443 2.830 13.634 1.00 96.94 275 ILE A N 1
ATOM 2218 C CA . ILE A 1 275 ? -20.752 1.546 13.556 1.00 96.94 275 ILE A CA 1
ATOM 2219 C C . ILE A 1 275 ? -21.235 0.556 14.630 1.00 96.94 275 ILE A C 1
ATOM 2221 O O . ILE A 1 275 ? -20.547 -0.423 14.906 1.00 96.94 275 ILE A O 1
ATOM 2225 N N . SER A 1 276 ? -22.411 0.785 15.233 1.00 96.31 276 SER A N 1
ATOM 2226 C CA . SER A 1 276 ? -23.004 -0.134 16.218 1.00 96.31 276 SER A CA 1
ATOM 2227 C C . SER A 1 276 ? -23.195 -1.545 15.651 1.00 96.31 276 SER A C 1
ATOM 2229 O O . SER A 1 276 ? -23.107 -2.529 16.377 1.00 96.31 276 SER A O 1
ATOM 2231 N N . ASP A 1 277 ? -23.457 -1.635 14.343 1.00 96.81 277 ASP A N 1
ATOM 2232 C CA . ASP A 1 277 ? -23.370 -2.865 13.561 1.00 96.81 277 ASP A CA 1
ATOM 2233 C C . ASP A 1 277 ? -22.280 -2.701 12.483 1.00 96.81 277 ASP A C 1
ATOM 2235 O O . ASP A 1 277 ? -22.518 -2.045 11.462 1.00 96.81 277 ASP A O 1
ATOM 2239 N N . PRO A 1 278 ? -21.087 -3.294 12.671 1.00 96.25 278 PRO A N 1
ATOM 2240 C CA . PRO A 1 278 ? -19.996 -3.217 11.701 1.00 96.25 278 PRO A CA 1
ATOM 2241 C C . PRO A 1 278 ? -20.323 -3.830 10.330 1.00 96.25 278 PRO A C 1
ATOM 2243 O O . PRO A 1 278 ? -19.647 -3.520 9.349 1.00 96.25 278 PRO A O 1
ATOM 2246 N N . GLN A 1 279 ? -21.350 -4.684 10.233 1.00 97.19 279 GLN A N 1
ATOM 2247 C CA . GLN A 1 279 ? -21.816 -5.233 8.955 1.00 97.19 279 GLN A CA 1
ATOM 2248 C C . GLN A 1 279 ? -22.685 -4.224 8.186 1.00 97.19 279 GLN A C 1
ATOM 2250 O O . GLN A 1 279 ? -22.808 -4.320 6.964 1.00 97.19 279 GLN A O 1
ATOM 2255 N N . GLN A 1 280 ? -23.259 -3.235 8.882 1.00 95.94 280 GLN A N 1
ATOM 2256 C CA . GLN A 1 280 ? -24.174 -2.228 8.336 1.00 95.94 280 GLN A CA 1
ATOM 2257 C C . GLN A 1 280 ? -23.818 -0.806 8.792 1.00 95.94 280 GLN A C 1
ATOM 2259 O O . GLN A 1 280 ? -24.633 -0.093 9.383 1.00 95.94 280 GLN A O 1
ATOM 2264 N N . ILE A 1 281 ? -22.602 -0.373 8.467 1.00 96.56 281 ILE A N 1
ATOM 2265 C CA . ILE A 1 281 ? -22.122 0.983 8.757 1.00 96.56 281 ILE A CA 1
ATOM 2266 C C . ILE A 1 281 ? -22.982 2.024 8.017 1.00 96.56 281 ILE A C 1
ATOM 2268 O O . ILE A 1 281 ? -23.290 1.857 6.833 1.00 96.56 281 ILE A O 1
ATOM 2272 N N . LYS A 1 282 ? -23.346 3.126 8.687 1.00 95.88 282 LYS A N 1
ATOM 2273 C CA . LYS A 1 282 ? -24.171 4.208 8.106 1.00 95.88 282 LYS A CA 1
ATOM 2274 C C . LYS A 1 282 ? -23.585 5.588 8.383 1.00 95.88 282 LYS A C 1
ATOM 2276 O O . LYS A 1 282 ? -23.243 5.890 9.518 1.00 95.88 282 LYS A O 1
ATOM 2281 N N . GLU A 1 283 ? -23.548 6.457 7.374 1.00 95.31 283 GLU A N 1
ATOM 2282 C CA . GLU A 1 283 ? -23.339 7.899 7.575 1.00 95.31 283 GLU A CA 1
ATOM 2283 C C . GLU A 1 283 ? -24.636 8.506 8.125 1.00 95.31 283 GLU A C 1
ATOM 2285 O O . GLU A 1 283 ? -25.665 8.496 7.452 1.00 95.31 283 GLU A O 1
ATOM 2290 N N . ILE A 1 284 ? -24.604 8.973 9.376 1.00 96.50 284 ILE A N 1
ATOM 2291 C CA . ILE A 1 284 ? -25.787 9.477 10.093 1.00 96.50 284 ILE A CA 1
ATOM 2292 C C . ILE A 1 284 ? -25.817 11.003 10.216 1.00 96.50 284 ILE A C 1
ATOM 2294 O O . ILE A 1 284 ? -26.870 11.568 10.499 1.00 96.50 284 ILE A O 1
ATOM 2298 N N . SER A 1 285 ? -24.686 11.682 10.013 1.00 95.44 285 SER A N 1
ATOM 2299 C CA . SER A 1 285 ? -24.616 13.144 9.957 1.00 95.44 285 SER A CA 1
ATOM 2300 C C . SER A 1 285 ? -23.437 13.594 9.103 1.00 95.44 285 SER A C 1
ATOM 2302 O O . SER A 1 285 ? -22.415 12.912 9.046 1.00 95.44 285 SER A O 1
ATOM 2304 N N . LEU A 1 286 ? -23.579 14.741 8.442 1.00 94.94 286 LEU A N 1
ATOM 2305 C CA . LEU A 1 286 ? -22.603 15.259 7.491 1.00 94.94 286 LEU A CA 1
ATOM 2306 C C . LEU A 1 286 ? -22.561 16.787 7.534 1.00 94.94 286 LEU A C 1
ATOM 2308 O O . LEU A 1 286 ? -23.576 17.456 7.342 1.00 94.94 286 LEU A O 1
ATOM 2312 N N . ILE A 1 287 ? -21.360 17.334 7.698 1.00 93.94 287 ILE A N 1
ATOM 2313 C CA . ILE A 1 287 ? -21.042 18.744 7.484 1.00 93.94 287 ILE A CA 1
ATOM 2314 C C . ILE A 1 287 ? -20.068 18.832 6.310 1.00 93.94 287 ILE A C 1
ATOM 2316 O O . ILE A 1 287 ? -19.073 18.108 6.252 1.00 93.94 287 ILE A O 1
ATOM 2320 N N . LYS A 1 288 ? -20.351 19.743 5.375 1.00 95.00 288 LYS A N 1
ATOM 2321 C CA . LYS A 1 288 ? -19.459 20.068 4.260 1.00 95.00 288 LYS A CA 1
ATOM 2322 C C . LYS A 1 288 ? -19.187 21.561 4.223 1.00 95.00 288 LYS A C 1
ATOM 2324 O O . LYS A 1 288 ? -20.121 22.354 4.130 1.00 95.00 288 LYS A O 1
ATOM 2329 N N . ILE A 1 289 ? -17.912 21.933 4.239 1.00 93.44 289 ILE A N 1
ATOM 2330 C CA . ILE A 1 289 ? -17.468 23.327 4.180 1.00 93.44 289 ILE A CA 1
ATOM 2331 C C . ILE A 1 289 ? -16.700 23.520 2.876 1.00 93.44 289 ILE A C 1
ATOM 2333 O O . ILE A 1 289 ? -15.635 22.940 2.675 1.00 93.44 289 ILE A O 1
ATOM 2337 N N . ARG A 1 290 ? -17.271 24.298 1.953 1.00 95.19 290 ARG A N 1
ATOM 2338 C CA . ARG A 1 290 ? -16.691 24.517 0.623 1.00 95.19 290 ARG A CA 1
ATOM 2339 C C . ARG A 1 290 ? -15.455 25.408 0.706 1.00 95.19 290 ARG A C 1
ATOM 2341 O O . ARG A 1 290 ? -15.466 26.377 1.457 1.00 95.19 290 ARG A O 1
ATOM 2348 N N . PHE A 1 291 ? -14.447 25.123 -0.118 1.00 91.44 291 PHE A N 1
ATOM 2349 C CA . PHE A 1 291 ? -13.198 25.891 -0.209 1.00 91.44 291 PHE A CA 1
ATOM 2350 C C . PHE A 1 291 ? -12.480 26.040 1.137 1.00 91.44 291 PHE A C 1
ATOM 2352 O O . PHE A 1 291 ? -11.797 27.029 1.394 1.00 91.44 291 PHE A O 1
ATOM 2359 N N . SER A 1 292 ? -12.654 25.042 1.997 1.00 90.88 292 SER A N 1
ATOM 2360 C CA . SER A 1 292 ? -12.023 24.955 3.302 1.00 90.88 292 SER A CA 1
ATOM 2361 C C . SER A 1 292 ? -11.111 23.736 3.338 1.00 90.88 292 SER A C 1
ATOM 2363 O O . SER A 1 292 ? -11.281 22.784 2.575 1.00 90.88 292 SER A O 1
ATOM 2365 N N . TRP A 1 293 ? -10.119 23.789 4.210 1.00 85.31 293 TRP A N 1
ATOM 2366 C CA . TRP A 1 293 ? -9.155 22.731 4.457 1.00 85.31 293 TRP A CA 1
ATOM 2367 C C . TRP A 1 293 ? -8.785 22.768 5.939 1.00 85.31 293 TRP A C 1
ATOM 2369 O O . TRP A 1 293 ? -9.033 23.771 6.605 1.00 85.31 293 TRP A O 1
ATOM 2379 N N . SER A 1 294 ? -8.197 21.683 6.438 1.00 86.44 294 SER A N 1
ATOM 2380 C CA . SER A 1 294 ? -7.672 21.612 7.800 1.00 86.44 294 SER A CA 1
ATOM 2381 C C . SER A 1 294 ? -6.272 20.997 7.789 1.00 86.44 294 SER A C 1
ATOM 2383 O O . SER A 1 294 ? -6.047 20.060 7.012 1.00 86.44 294 SER A O 1
ATOM 2385 N N . PRO A 1 295 ? -5.328 21.441 8.643 1.00 85.62 295 PRO A N 1
ATOM 2386 C CA . PRO A 1 295 ? -4.063 20.748 8.836 1.00 85.62 295 PRO A CA 1
ATOM 2387 C C . PRO A 1 295 ? -4.242 19.286 9.264 1.00 85.62 295 PRO A C 1
ATOM 2389 O O . PRO A 1 295 ? -3.362 18.488 8.961 1.00 85.62 295 PRO A O 1
ATOM 2392 N N . LEU A 1 296 ? -5.392 18.903 9.849 1.00 84.56 296 LEU A N 1
ATOM 2393 C CA . LEU A 1 296 ? -5.735 17.510 10.185 1.00 84.56 296 LEU A CA 1
ATOM 2394 C C . LEU A 1 296 ? -5.585 16.544 9.000 1.00 84.56 296 LEU A C 1
ATOM 2396 O O . LEU A 1 296 ? -5.292 15.369 9.191 1.00 84.56 296 LEU A O 1
ATOM 2400 N N . LEU A 1 297 ? -5.769 17.038 7.774 1.00 83.62 297 LEU A N 1
ATOM 2401 C CA . LEU A 1 297 ? -5.646 16.241 6.551 1.00 83.62 297 LEU A CA 1
ATOM 2402 C C . LEU A 1 297 ? -4.213 15.748 6.292 1.00 83.62 297 LEU A C 1
ATOM 2404 O O . LEU A 1 297 ? -4.013 14.856 5.476 1.00 83.62 297 LEU A O 1
ATOM 2408 N N . TYR A 1 298 ? -3.219 16.350 6.949 1.00 81.31 298 TYR A N 1
ATOM 2409 C CA . TYR A 1 298 ? -1.799 16.043 6.763 1.00 81.31 298 TYR A CA 1
ATOM 2410 C C . TYR A 1 298 ? -1.054 15.810 8.080 1.00 81.31 298 TYR A C 1
ATOM 2412 O O . TYR A 1 298 ? -0.014 15.156 8.081 1.00 81.31 298 TYR A O 1
ATOM 2420 N N . ASP A 1 299 ? -1.561 16.356 9.184 1.00 79.62 299 ASP A N 1
ATOM 2421 C CA . ASP A 1 299 ? -1.030 16.195 10.529 1.00 79.62 299 ASP A CA 1
ATOM 2422 C C . ASP A 1 299 ? -2.171 15.898 11.493 1.00 79.62 299 ASP A C 1
ATOM 2424 O O . ASP A 1 299 ? -2.950 16.761 11.894 1.00 79.62 299 ASP A O 1
ATOM 2428 N N . HIS A 1 300 ? -2.249 14.646 11.899 1.00 69.75 300 HIS A N 1
ATOM 2429 C CA . HIS A 1 300 ? -3.285 14.172 12.790 1.00 69.75 300 HIS A CA 1
ATOM 2430 C C . HIS A 1 300 ? -3.219 14.750 14.210 1.00 69.75 300 HIS A C 1
ATOM 2432 O O . HIS A 1 300 ? -4.210 14.671 14.939 1.00 69.75 300 HIS A O 1
ATOM 2438 N N . HIS A 1 301 ? -2.090 15.341 14.617 1.00 75.88 301 HIS A N 1
ATOM 2439 C CA . HIS A 1 301 ? -2.002 16.064 15.885 1.00 75.88 301 HIS A CA 1
ATOM 2440 C C . HIS A 1 301 ? -2.788 17.381 15.850 1.00 75.88 301 HIS A C 1
ATOM 2442 O O . HIS A 1 301 ? -3.067 17.961 16.898 1.00 75.88 301 HIS A O 1
ATOM 2448 N N . ALA A 1 302 ? -3.196 17.853 14.667 1.00 77.69 302 ALA A N 1
ATOM 2449 C CA . ALA A 1 302 ? -3.971 19.078 14.492 1.00 77.69 302 ALA A CA 1
ATOM 2450 C C . ALA A 1 302 ? -5.465 18.916 14.835 1.00 77.69 302 ALA A C 1
ATOM 2452 O O . ALA A 1 302 ? -6.322 19.610 14.284 1.00 77.69 302 ALA A O 1
ATOM 2453 N N . THR A 1 303 ? -5.812 17.985 15.726 1.00 73.00 303 THR A N 1
ATOM 2454 C CA . THR A 1 303 ? -7.174 17.798 16.230 1.00 73.00 303 THR A CA 1
ATOM 2455 C C . THR A 1 303 ? -7.169 17.511 17.715 1.00 73.00 303 THR A C 1
ATOM 2457 O O . THR A 1 303 ? -6.470 16.625 18.197 1.00 73.00 303 THR A O 1
ATOM 2460 N N . THR A 1 304 ? -8.010 18.246 18.439 1.00 73.12 304 THR A N 1
ATOM 2461 C CA . THR A 1 304 ? -8.360 17.941 19.826 1.00 73.12 304 THR A CA 1
ATOM 2462 C C . THR A 1 304 ? -9.859 17.705 19.909 1.00 73.12 304 THR A C 1
ATOM 2464 O O . THR A 1 304 ? -10.650 18.521 19.431 1.00 73.12 304 THR A O 1
ATOM 2467 N N . ILE A 1 305 ? -10.251 16.602 20.543 1.00 69.56 305 ILE A N 1
ATOM 2468 C CA . ILE A 1 305 ? -11.648 16.313 20.863 1.00 69.56 305 ILE A CA 1
ATOM 2469 C C . ILE A 1 305 ? -11.799 16.422 22.371 1.00 69.56 305 ILE A C 1
ATOM 2471 O O . ILE A 1 305 ? -11.189 15.665 23.123 1.00 69.56 305 ILE A O 1
ATOM 2475 N N . GLY A 1 306 ? -12.577 17.411 22.813 1.00 61.34 306 GLY A N 1
ATOM 2476 C CA . GLY A 1 306 ? -12.836 17.634 24.230 1.00 61.34 306 GLY A CA 1
ATOM 2477 C C . GLY A 1 306 ? -13.758 16.538 24.776 1.00 61.34 306 GLY A C 1
ATOM 2478 O O . GLY A 1 306 ? -14.938 16.538 24.418 1.00 61.34 306 GLY A O 1
ATOM 2479 N N . PRO A 1 307 ? -13.292 15.636 25.663 1.00 54.59 307 PRO A N 1
ATOM 2480 C CA . PRO A 1 307 ? -14.074 14.467 26.081 1.00 54.59 307 PRO A CA 1
ATOM 2481 C C . PRO A 1 307 ? -15.340 14.835 26.872 1.00 54.59 307 PRO A C 1
ATOM 2483 O O . PRO A 1 307 ? -16.320 14.097 26.836 1.00 54.59 307 PRO A O 1
ATOM 2486 N N . LEU A 1 308 ? -15.348 15.991 27.548 1.00 55.38 308 LEU A N 1
ATOM 2487 C CA . LEU A 1 308 ? -16.491 16.470 28.336 1.00 55.38 308 LEU A CA 1
ATOM 2488 C C . LEU A 1 308 ? -17.551 17.222 27.521 1.00 55.38 308 LEU A C 1
ATOM 2490 O O . LEU A 1 308 ? -18.732 17.134 27.838 1.00 55.38 308 LEU A O 1
ATOM 2494 N N . TYR A 1 309 ? -17.148 17.955 26.483 1.00 54.88 309 TYR A N 1
ATOM 2495 C CA . TYR A 1 309 ? -18.044 18.881 25.776 1.00 54.88 309 TYR A CA 1
ATOM 2496 C C . TYR A 1 309 ? -18.334 18.472 24.329 1.00 54.88 309 TYR A C 1
ATOM 2498 O O . TYR A 1 309 ? -19.114 19.138 23.656 1.00 54.88 309 TYR A O 1
ATOM 2506 N N . LYS A 1 310 ? -17.723 17.378 23.846 1.00 61.66 310 LYS A N 1
ATOM 2507 C CA . LYS A 1 310 ? -17.883 16.841 22.481 1.00 61.66 310 LYS A CA 1
ATOM 2508 C C . LYS A 1 310 ? -17.625 17.876 21.373 1.00 61.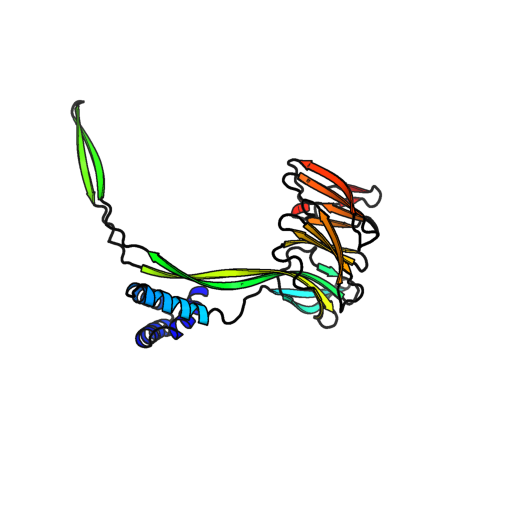66 310 LYS A C 1
ATOM 2510 O O . LYS A 1 310 ? -18.105 17.714 20.254 1.00 61.66 310 LYS A O 1
ATOM 2515 N N . TYR A 1 311 ? -16.852 18.922 21.669 1.00 58.94 311 TYR A N 1
ATOM 2516 C CA . TYR A 1 311 ? -16.359 19.853 20.661 1.00 58.94 311 TYR A CA 1
ATOM 2517 C C . TYR A 1 311 ? -15.137 19.263 19.967 1.00 58.94 311 TYR A C 1
ATOM 2519 O O . TYR A 1 311 ? -14.238 18.713 20.612 1.00 58.94 311 TYR A O 1
ATOM 2527 N N . ILE A 1 312 ? -15.122 19.404 18.645 1.00 63.06 312 ILE A N 1
ATOM 2528 C CA . ILE A 1 312 ? -13.985 19.085 17.792 1.00 63.06 312 ILE A CA 1
ATOM 2529 C C . ILE A 1 312 ? -13.347 20.420 17.419 1.00 63.06 312 ILE A C 1
ATOM 2531 O O . ILE A 1 312 ? -14.000 21.271 16.814 1.00 63.06 312 ILE A O 1
ATOM 2535 N N . HIS A 1 313 ? -12.086 20.604 17.796 1.00 65.25 313 HIS A N 1
ATOM 2536 C CA . HIS A 1 313 ? -11.302 21.769 17.405 1.00 65.25 313 HIS A CA 1
ATOM 2537 C C . HIS A 1 313 ? -10.272 21.337 16.366 1.00 65.25 313 HIS A C 1
ATOM 2539 O O . HIS A 1 313 ? -9.381 20.538 16.667 1.00 65.25 313 HIS A O 1
ATOM 2545 N N . THR A 1 314 ? -10.403 21.876 15.158 1.00 64.56 314 THR A N 1
ATOM 2546 C CA . THR A 1 314 ? -9.432 21.741 14.069 1.00 64.56 314 THR A CA 1
ATOM 2547 C C . THR A 1 314 ? -9.116 23.139 13.546 1.00 64.56 314 THR A C 1
ATOM 2549 O O . THR A 1 314 ? -10.032 23.953 13.413 1.00 64.56 314 THR A O 1
ATOM 2552 N N . ASN A 1 315 ? -7.841 23.427 13.279 1.00 56.22 315 ASN A N 1
ATOM 2553 C CA . ASN A 1 315 ? -7.457 24.608 12.492 1.00 56.22 315 ASN A CA 1
ATOM 2554 C C . ASN A 1 315 ? -7.696 24.376 10.998 1.00 56.22 315 ASN A C 1
ATOM 2556 O O . ASN A 1 315 ? -8.000 23.215 10.625 1.00 56.22 315 ASN A O 1
#

Foldseek 3Di:
DVVLLVLLVLLLVLDPPVLSVVLVVCVVVVVSVVSQVSVQVVLLPDDPVVVVVSLVSSQVSQQPDWDKAKDKDWDWDDDPPDIDTLGIAMDTADQDDPQQKDAQDPFKIKGKHKIWTKGKDKDKDKDDWDDFDWDWDWDWDDDPRDIDIDIDIDGDPPPGDRITMDMDIDIDTPWMWMKMFMAGSNVRDTQAMDIRHPIPWDWQGWDDANQWIWTWTDDFKIKTWTWGCVPVNYIGTQAIDIDAFTFNDWDDPPRFWIWGWGDHPQWTKTWIWGVVPNRDIDGPDIDTDGNDDFCCSPDVVQWDQDNPPRDIDTD

Sequence (315 aa):
MGRLSITTRNAIKLLPENVSENMKVYLEQKQYRKAYNFFIDYLSSLDKLDIISIVNNISLAFNKKPLSTKSIFHVIRVNGTSLSYEGNFTVLGRVLDQFSMEQLDNEHFIVATMYDNYTYKVSYYIVPRYAPQTKRACIIICNNGTCNETMIYVNKSVTPGVRKVYIRIDLVRRYRDNRVYIINLKNMSIVGKLVGLANNERIYSARLLNNIFYLVTFRTIDPLYAIDVSNPEEPKIIGFLKIPGFSECLHPLGSDLLLGVGIEGDYLKISLLNISDPQQIKEISLIKIRFSWSPLLYDHHATTIGPLYKYIHTN